Protein AF-A0A4W3GTQ4-F1 (afdb_monomer)

Nearest PDB structures (foldseek):
  2odv-assembly1_A  TM=9.617E-01  e=3.461E-09  Homo sapiens
  2odu-assembly1_A  TM=9.572E-01  e=5.584E-09  Homo sapiens
  7ank-assembly1_A  TM=6.204E-01  e=5.894E-06  Homo sapiens
  4pd3-assembly1_A  TM=6.656E-01  e=3.721E-04  Homo sapiens
  6sl7-assembly1_A  TM=6.175E-01  e=7.041E-04  Entamoeba histolytica

Foldseek 3Di:
DVPLVVDDQQVNVVVVLVCCCPVQVQDPQDHSVQVPDPDHDPVSVVVSVVSSVVRDDDDPDVVRVVLVVVLVVLVVVLVVLLVVLLVVLVVLLVVLPDPDDDPDLVRLVVVVVVLVVCVVPVVVVSVVSLVVSVVSVVVNVVCVVVVVDDADPCSDSVSSVVSVVSSVVSSVVSVVSSVVVNVCVVVVVVVVVVVDDDDDDDDPDDPDDDDPPDDD

Mean predicted aligned error: 15.03 Å

pLDDT: mean 84.1, std 20.14, range [30.36, 98.69]

Sequence (216 aa):
MNKVYRQRNVENLEQAFTVAEHEFGVTRLLDPEDVDVPHPDEKSIITYVSSLYDAVPRVPDVQDGVKANETQLCWQEYYELVTILIQWIRHHIVTFEERRFPGTYEEMEVLWRQFLKFKETELPAKELDKTRSKAMFRGLESAVQEGHLKIPVGYHPIDVEKEWGKLHVSLLERERVLRIEFERFVWGGWTVYTLHYSLHPWCPCWCSLPHWSSLL

InterPro domains:
  IPR001715 Calponin homology domain [PF00307] (6-55)
  IPR001715 Calponin homology domain [PS50021] (1-57)
  IPR036872 CH domain superfamily [G3DSA:1.10.418.10] (1-60)
  IPR036872 CH domain superfamily [SSF47576] (6-57)

Organism: Callorhinchus milii (NCBI:txid7868)

Radius of gyration: 36.33 Å; Cα contacts (8 Å, |Δi|>4): 106; chains: 1; bounding box: 91×26×98 Å

Structure (mmCIF, N/CA/C/O backbone):
data_AF-A0A4W3GTQ4-F1
#
_entry.id   AF-A0A4W3GTQ4-F1
#
loop_
_atom_site.group_PDB
_atom_site.id
_atom_site.type_symbol
_atom_site.label_atom_id
_atom_site.label_alt_id
_atom_site.label_comp_id
_atom_site.label_asym_id
_atom_site.label_entity_id
_atom_site.label_seq_id
_atom_site.pdbx_PDB_ins_code
_atom_site.Cartn_x
_atom_site.Cartn_y
_atom_site.Cartn_z
_atom_site.occupancy
_atom_site.B_iso_or_equiv
_atom_site.auth_seq_id
_atom_site.auth_comp_id
_atom_site.auth_asym_id
_atom_site.auth_atom_id
_atom_site.pdbx_PDB_model_num
ATOM 1 N N . MET A 1 1 ? -39.877 12.429 31.965 1.00 51.69 1 MET A N 1
ATOM 2 C CA . MET A 1 1 ? -39.293 12.228 33.314 1.00 51.69 1 MET A CA 1
ATOM 3 C C . MET A 1 1 ? -40.191 12.674 34.486 1.00 51.69 1 MET A C 1
ATOM 5 O O . MET A 1 1 ? -39.995 12.163 35.572 1.00 51.69 1 MET A O 1
ATOM 9 N N . ASN A 1 2 ? -41.228 13.516 34.317 1.00 56.03 2 ASN A N 1
ATOM 10 C CA . ASN A 1 2 ? -42.105 13.965 35.431 1.00 56.03 2 ASN A CA 1
ATOM 11 C C . ASN A 1 2 ? -43.100 12.925 36.006 1.00 56.03 2 ASN A C 1
ATOM 13 O O . ASN A 1 2 ? -43.820 13.245 36.950 1.00 56.03 2 ASN A O 1
ATOM 17 N N . LYS A 1 3 ? -43.196 11.721 35.426 1.00 64.56 3 LYS A N 1
ATOM 18 C CA . LYS A 1 3 ? -44.180 10.698 35.829 1.00 64.56 3 LYS A CA 1
ATOM 19 C C . LYS A 1 3 ? -43.686 9.860 37.017 1.00 64.56 3 LYS A C 1
ATOM 21 O O . LYS A 1 3 ? -44.412 9.729 37.991 1.00 64.56 3 LYS A O 1
ATOM 26 N N . VAL A 1 4 ? -42.414 9.450 36.984 1.00 71.75 4 VAL A N 1
ATOM 27 C CA . VAL A 1 4 ? -41.758 8.617 38.013 1.00 71.75 4 VAL A CA 1
ATOM 28 C C . VAL A 1 4 ? -41.808 9.272 39.400 1.00 71.75 4 VAL A C 1
ATOM 30 O O . VAL A 1 4 ? -42.138 8.625 40.385 1.00 71.75 4 VAL A O 1
ATOM 33 N N . TYR A 1 5 ? -41.596 10.591 39.478 1.00 71.94 5 TYR A N 1
ATOM 34 C CA . TYR A 1 5 ? -41.648 11.351 40.738 1.00 71.94 5 TYR A CA 1
ATOM 35 C C . TYR A 1 5 ? -43.061 11.543 41.318 1.00 71.94 5 TYR A C 1
ATOM 37 O O . TYR A 1 5 ? -43.202 12.096 42.405 1.00 71.94 5 TYR A O 1
ATOM 45 N N . ARG A 1 6 ? -44.116 11.159 40.587 1.00 79.81 6 ARG A N 1
ATOM 46 C CA . ARG A 1 6 ? -45.523 11.308 41.005 1.00 79.81 6 ARG A CA 1
ATOM 47 C C . ARG A 1 6 ? -46.214 9.970 41.281 1.00 79.81 6 ARG A C 1
ATOM 49 O O . ARG A 1 6 ? -47.373 9.978 41.687 1.00 79.81 6 ARG A O 1
ATOM 56 N N . GLN A 1 7 ? -45.537 8.853 41.031 1.00 85.62 7 GLN A N 1
ATOM 57 C CA . GLN A 1 7 ? -46.066 7.497 41.177 1.00 85.62 7 GLN A CA 1
ATOM 58 C C . GLN A 1 7 ? -45.544 6.834 42.450 1.00 85.62 7 GLN A C 1
ATOM 60 O O . GLN A 1 7 ? -44.567 7.286 43.048 1.00 85.62 7 GLN A O 1
ATOM 65 N N . ARG A 1 8 ? -46.214 5.758 42.871 1.00 90.19 8 ARG A N 1
ATOM 66 C CA . ARG A 1 8 ? -45.749 4.932 43.992 1.00 90.19 8 ARG A CA 1
ATOM 67 C C . ARG A 1 8 ? -44.487 4.166 43.590 1.00 90.19 8 ARG A C 1
ATOM 69 O O . ARG A 1 8 ? -44.332 3.802 42.427 1.00 90.19 8 ARG A O 1
ATOM 76 N N . ASN A 1 9 ? -43.618 3.876 44.555 1.00 90.75 9 ASN A N 1
ATOM 77 C CA . ASN A 1 9 ? -42.375 3.133 44.325 1.00 90.75 9 ASN A CA 1
ATOM 78 C C . ASN A 1 9 ? -42.628 1.773 43.662 1.00 90.75 9 ASN A C 1
ATOM 80 O O . ASN A 1 9 ? -42.007 1.477 42.647 1.00 90.75 9 ASN A O 1
ATOM 84 N N . VAL A 1 10 ? -43.604 1.011 44.165 1.00 92.69 10 VAL A N 1
ATOM 85 C CA . VAL A 1 10 ? -44.045 -0.265 43.573 1.00 92.69 10 VAL A CA 1
ATOM 86 C C . VAL A 1 10 ? -44.423 -0.117 42.093 1.00 92.69 10 VAL A C 1
ATOM 88 O O . VAL A 1 10 ? -44.006 -0.920 41.267 1.00 92.69 10 VAL A O 1
ATOM 91 N N . GLU A 1 11 ? -45.159 0.936 41.721 1.00 93.00 11 GLU A N 1
ATOM 92 C CA . GLU A 1 11 ? -45.551 1.178 40.322 1.00 93.00 11 GLU A CA 1
ATOM 93 C C . GLU A 1 11 ? -44.347 1.526 39.437 1.00 93.00 11 GLU A C 1
ATOM 95 O O . GLU A 1 11 ? -44.300 1.136 38.271 1.00 93.00 11 GLU A O 1
ATOM 100 N N . ASN A 1 12 ? -43.374 2.260 39.983 1.00 93.62 12 ASN A N 1
ATOM 101 C CA . ASN A 1 12 ? -42.132 2.580 39.284 1.00 93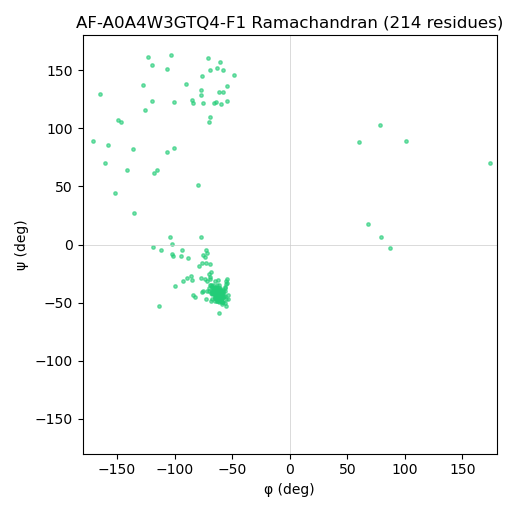.62 12 ASN A CA 1
ATOM 102 C C 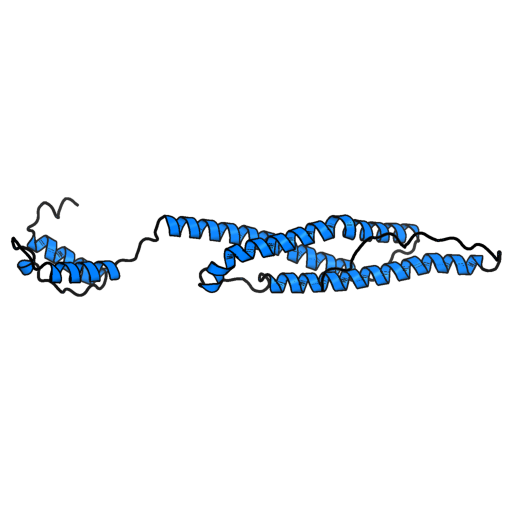. ASN A 1 12 ? -41.274 1.326 39.067 1.00 93.62 12 ASN A C 1
ATOM 104 O O . ASN A 1 12 ? -40.729 1.148 37.979 1.00 93.62 12 ASN A O 1
ATOM 108 N N . LEU A 1 13 ? -41.176 0.461 40.079 1.00 95.00 13 LEU A N 1
ATOM 109 C CA . LEU A 1 13 ? -40.454 -0.810 40.015 1.00 95.00 13 LEU A CA 1
ATOM 110 C C . LEU A 1 13 ? -41.107 -1.769 39.016 1.00 95.00 13 LEU A C 1
ATOM 112 O O . LEU A 1 13 ? -40.419 -2.304 38.152 1.00 95.00 13 LEU A O 1
ATOM 116 N N . GLU A 1 14 ? -42.435 -1.903 39.052 1.00 95.19 14 GLU A N 1
ATOM 117 C CA . GLU A 1 14 ? -43.189 -2.720 38.095 1.00 95.19 14 GLU A CA 1
ATOM 118 C C . GLU A 1 14 ? -42.957 -2.257 36.652 1.00 95.19 14 GLU A C 1
ATOM 120 O O . GLU A 1 14 ? -42.680 -3.064 35.761 1.00 95.19 14 GLU A O 1
ATOM 125 N N . GLN A 1 15 ? -43.013 -0.941 36.416 1.00 93.50 15 GLN A N 1
ATOM 126 C CA . GLN A 1 15 ? -42.734 -0.373 35.097 1.00 93.50 15 GLN A CA 1
ATOM 127 C C . GLN A 1 15 ? -41.287 -0.619 34.668 1.00 93.50 15 GLN A C 1
ATOM 129 O O . GLN A 1 15 ? -41.056 -1.003 33.524 1.00 93.50 15 GLN A O 1
ATOM 134 N N . ALA A 1 16 ? -40.319 -0.431 35.565 1.00 93.62 16 ALA A N 1
ATOM 135 C CA . ALA A 1 16 ? -38.909 -0.652 35.267 1.00 93.62 16 ALA A CA 1
ATOM 136 C C . ALA A 1 16 ? -38.620 -2.118 34.910 1.00 93.62 16 ALA A C 1
ATOM 138 O O . ALA A 1 16 ? -37.938 -2.378 33.920 1.00 93.62 16 ALA A O 1
ATOM 139 N N . PHE A 1 17 ? -39.167 -3.073 35.666 1.00 95.75 17 PHE A N 1
ATOM 140 C CA . PHE A 1 17 ? -38.989 -4.503 35.406 1.00 95.75 17 PHE A CA 1
ATOM 141 C C . PHE A 1 17 ? -39.674 -4.940 34.110 1.00 95.75 17 PHE A C 1
ATOM 143 O O . PHE A 1 17 ? -39.083 -5.679 33.328 1.00 95.75 17 PHE A O 1
ATOM 150 N N . THR A 1 18 ? -40.870 -4.417 33.830 1.00 94.31 18 THR A N 1
ATOM 151 C CA . THR A 1 18 ? -41.580 -4.675 32.567 1.00 94.31 18 THR A CA 1
ATOM 152 C C . THR A 1 18 ? -40.794 -4.159 31.359 1.00 94.31 18 THR A C 1
ATOM 154 O O . THR A 1 18 ? -40.672 -4.857 30.355 1.00 94.31 18 THR A O 1
ATOM 157 N N . VAL A 1 19 ? -40.236 -2.946 31.443 1.00 93.88 19 VAL A N 1
ATOM 158 C CA . VAL A 1 19 ? -39.404 -2.378 30.369 1.00 93.88 19 VAL A CA 1
ATOM 159 C C . VAL A 1 19 ? -38.119 -3.187 30.191 1.00 93.88 19 VAL A C 1
ATOM 161 O O . VAL A 1 19 ? -37.757 -3.505 29.063 1.00 93.88 19 VAL A O 1
ATOM 164 N N . ALA A 1 20 ? -37.454 -3.567 31.285 1.00 93.00 20 ALA A N 1
ATOM 165 C CA . ALA A 1 20 ? -36.242 -4.385 31.246 1.00 93.00 20 ALA A CA 1
ATOM 166 C C . ALA A 1 20 ? -36.470 -5.740 30.554 1.00 93.00 20 ALA A C 1
ATOM 168 O O . ALA A 1 20 ? -35.670 -6.157 29.715 1.00 93.00 20 ALA A O 1
ATOM 169 N N . GLU A 1 21 ? -37.582 -6.401 30.861 1.00 94.06 21 GLU A N 1
ATOM 170 C CA . GLU A 1 21 ? -37.961 -7.670 30.245 1.00 94.06 21 GLU A CA 1
ATOM 171 C C . GLU A 1 21 ? -38.329 -7.504 28.767 1.00 94.06 21 GLU A C 1
ATOM 173 O O . GLU A 1 21 ? -37.824 -8.233 27.915 1.00 94.06 21 GLU A O 1
ATOM 178 N N . HIS A 1 22 ? -39.174 -6.524 28.443 1.00 94.19 22 HIS A N 1
ATOM 179 C CA . HIS A 1 22 ? -39.711 -6.368 27.094 1.00 94.19 22 HIS A CA 1
ATOM 180 C C . HIS A 1 22 ? -38.702 -5.772 26.101 1.00 94.19 22 HIS A C 1
ATOM 182 O O . HIS A 1 22 ? -38.651 -6.195 24.947 1.00 94.19 22 HIS A O 1
ATOM 188 N N . GLU A 1 23 ? -37.915 -4.776 26.517 1.00 91.88 23 GLU A N 1
ATOM 189 C CA . GLU A 1 23 ? -36.986 -4.067 25.626 1.00 91.88 23 GLU A CA 1
ATOM 190 C C . GLU A 1 23 ? -35.578 -4.671 25.627 1.00 91.88 23 GLU A C 1
ATOM 192 O O . GLU A 1 23 ? -34.902 -4.631 24.599 1.00 91.88 23 GLU A O 1
ATOM 197 N N . PHE A 1 24 ? -35.141 -5.250 26.750 1.00 88.81 24 PHE A N 1
ATOM 198 C CA . PHE A 1 24 ? -33.770 -5.749 26.919 1.00 88.81 24 PHE A CA 1
ATOM 199 C C . PHE A 1 24 ? -33.699 -7.259 27.194 1.00 88.81 24 PHE A C 1
ATOM 201 O O . PHE A 1 24 ? -32.604 -7.805 27.292 1.00 88.81 24 PHE A O 1
ATOM 208 N N . GLY A 1 25 ? -34.836 -7.960 27.296 1.00 91.00 25 GLY A N 1
ATOM 209 C CA . GLY A 1 25 ? -34.869 -9.412 27.506 1.00 91.00 25 GLY A CA 1
ATOM 210 C C . GLY A 1 25 ? -34.364 -9.860 28.880 1.00 91.00 25 GLY A C 1
ATOM 211 O O . GLY A 1 25 ? -34.019 -11.029 29.054 1.00 91.00 25 GLY A O 1
ATOM 212 N N . VAL A 1 26 ? -34.287 -8.949 29.855 1.00 94.31 26 VAL A N 1
ATOM 213 C CA . VAL A 1 26 ? -33.809 -9.263 31.205 1.00 94.31 26 VAL A CA 1
ATOM 214 C C . VAL A 1 26 ? -34.895 -10.021 31.954 1.00 94.31 26 VAL A C 1
ATOM 216 O O . VAL A 1 26 ? -36.004 -9.524 32.132 1.00 94.31 26 VAL A O 1
ATOM 219 N N . THR A 1 27 ? -34.579 -11.227 32.422 1.00 93.31 27 THR A N 1
ATOM 220 C CA . THR A 1 27 ? -35.516 -12.022 33.223 1.00 93.31 27 THR A CA 1
ATOM 221 C C . THR A 1 27 ? -35.872 -11.290 34.514 1.00 93.31 27 THR A C 1
ATOM 223 O O . THR A 1 27 ? -34.983 -10.849 35.243 1.00 93.31 27 THR A O 1
ATOM 226 N N . ARG A 1 28 ? -37.168 -11.197 34.827 1.00 93.50 28 ARG A N 1
ATOM 227 C CA . ARG A 1 28 ? -37.660 -10.619 36.084 1.00 93.50 28 ARG A CA 1
ATOM 228 C C . ARG A 1 28 ? -37.324 -11.547 37.256 1.00 93.50 28 ARG A C 1
ATOM 230 O O . ARG A 1 28 ? -37.936 -12.597 37.410 1.00 93.50 28 ARG A O 1
ATOM 237 N N . LEU A 1 29 ? -36.326 -11.167 38.056 1.00 93.25 29 LEU A N 1
ATOM 238 C CA . LEU A 1 29 ? -35.873 -11.931 39.233 1.00 93.25 29 LEU A CA 1
ATOM 239 C C . LEU A 1 29 ? -36.366 -11.349 40.563 1.00 93.25 29 LEU A C 1
ATOM 241 O O . LEU A 1 29 ? -36.129 -11.950 41.606 1.00 93.25 29 LEU A O 1
ATOM 245 N N . LEU A 1 30 ? -36.982 -10.167 40.525 1.00 95.50 30 LEU A N 1
ATOM 246 C CA . LEU A 1 30 ? -37.400 -9.410 41.697 1.00 95.50 30 LEU A CA 1
ATOM 247 C C . LEU A 1 30 ? -38.873 -9.039 41.575 1.00 95.50 30 LEU A C 1
ATOM 249 O O . LEU A 1 30 ? -39.305 -8.561 40.520 1.00 95.50 30 LEU A O 1
ATOM 253 N N . ASP A 1 31 ? -39.597 -9.177 42.679 1.00 95.50 31 ASP A N 1
ATOM 254 C CA . ASP A 1 31 ? -40.939 -8.634 42.818 1.00 95.50 31 ASP A CA 1
ATOM 255 C C . ASP A 1 31 ? -40.868 -7.204 43.387 1.00 95.50 31 ASP A C 1
ATOM 257 O O . ASP A 1 31 ? -40.083 -6.936 44.302 1.00 95.50 31 ASP A O 1
ATOM 261 N N . PRO A 1 32 ? -41.664 -6.245 42.874 1.00 94.75 32 PRO A N 1
ATOM 262 C CA . PRO A 1 32 ? -41.655 -4.862 43.356 1.00 94.75 32 PRO A CA 1
ATOM 263 C C . PRO A 1 32 ? -41.877 -4.713 44.866 1.00 94.75 32 PRO A C 1
ATOM 265 O O . PRO A 1 32 ? -41.322 -3.804 45.479 1.00 94.75 32 PRO A O 1
ATOM 268 N N . GLU A 1 33 ? -42.680 -5.597 45.462 1.00 93.69 33 GLU A N 1
ATOM 269 C CA . GLU A 1 33 ? -42.999 -5.583 46.894 1.00 93.69 33 GLU A CA 1
ATOM 270 C C . GLU A 1 33 ? -41.810 -6.019 47.764 1.00 93.69 33 GLU A C 1
ATOM 272 O O . GLU A 1 33 ? -41.638 -5.486 48.856 1.00 93.69 33 GLU A O 1
ATOM 277 N N . ASP A 1 34 ? -40.946 -6.905 47.257 1.00 92.12 34 ASP A N 1
ATOM 278 C CA . ASP A 1 34 ? -39.728 -7.355 47.949 1.00 92.12 34 ASP A CA 1
ATOM 279 C C . ASP A 1 34 ? -38.603 -6.310 47.897 1.00 92.12 34 ASP A C 1
ATOM 281 O O . ASP A 1 34 ? -37.628 -6.377 48.651 1.00 92.12 34 ASP A O 1
ATOM 285 N N . VAL A 1 35 ? -38.736 -5.328 47.000 1.00 95.19 35 VAL A N 1
ATOM 286 C CA . VAL A 1 35 ? -37.782 -4.231 46.821 1.00 95.19 35 VAL A CA 1
ATOM 287 C C . VAL A 1 35 ? -38.249 -2.950 47.519 1.00 95.19 35 VAL A C 1
ATOM 289 O O . VAL A 1 35 ? -37.414 -2.237 48.075 1.00 95.19 35 VAL A O 1
ATOM 292 N N . ASP A 1 36 ? -39.556 -2.655 47.548 1.00 95.31 36 ASP A N 1
ATOM 293 C CA . ASP A 1 36 ? -40.137 -1.484 48.238 1.00 95.31 36 ASP A CA 1
ATOM 294 C C . ASP A 1 36 ? -40.276 -1.697 49.758 1.00 95.31 36 ASP A C 1
ATOM 296 O O . ASP A 1 36 ? -41.323 -1.485 50.370 1.00 95.31 36 ASP A O 1
ATOM 300 N N . VAL A 1 37 ? -39.181 -2.121 50.383 1.00 94.81 37 VAL A N 1
ATOM 301 C CA . VAL A 1 37 ? -39.030 -2.284 51.832 1.00 94.81 37 VAL A CA 1
ATOM 302 C C . VAL A 1 37 ? -37.851 -1.440 52.320 1.00 94.81 37 VAL A C 1
ATOM 304 O O . VAL A 1 37 ? -36.986 -1.069 51.527 1.00 94.81 37 VAL A O 1
ATOM 307 N N . PRO A 1 38 ? -37.749 -1.128 53.627 1.00 93.88 38 PRO A N 1
ATOM 308 C CA . PRO A 1 38 ? -36.649 -0.306 54.128 1.00 93.88 38 PRO A CA 1
ATOM 309 C C . PRO A 1 38 ? -35.264 -0.876 53.800 1.00 93.88 38 PRO A C 1
ATOM 311 O O . PRO A 1 38 ? -34.337 -0.102 53.555 1.00 93.88 38 PRO A O 1
ATOM 314 N N . HIS A 1 39 ? -35.114 -2.206 53.841 1.00 94.38 39 HIS A N 1
ATOM 315 C CA . HIS A 1 39 ? -33.843 -2.924 53.685 1.00 94.38 39 HIS A CA 1
ATOM 316 C C . HIS A 1 39 ? -34.033 -4.145 52.758 1.00 94.38 39 HIS A C 1
ATOM 318 O O . HIS A 1 39 ? -34.261 -5.248 53.260 1.00 94.38 39 HIS A O 1
ATOM 324 N N . PRO A 1 40 ? -34.002 -3.964 51.425 1.00 95.19 40 PRO A N 1
ATOM 325 C CA . PRO A 1 40 ? -34.104 -5.073 50.476 1.00 95.19 40 PRO A CA 1
ATOM 326 C C . PRO A 1 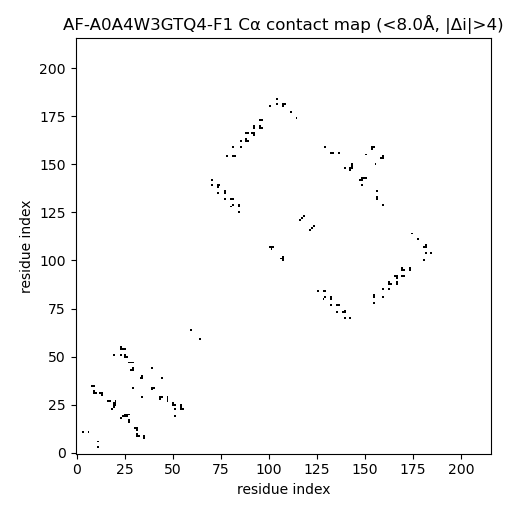40 ? -32.835 -5.941 50.484 1.00 95.19 40 PRO A C 1
ATOM 328 O O . PRO A 1 40 ? -31.768 -5.494 50.910 1.00 95.19 40 PRO A O 1
ATOM 331 N N . ASP A 1 41 ? -32.931 -7.179 49.991 1.00 96.31 41 ASP A N 1
ATOM 332 C CA . ASP A 1 41 ? -31.784 -8.094 49.928 1.00 96.31 41 ASP A CA 1
ATOM 333 C C . ASP A 1 41 ? -30.745 -7.634 48.892 1.00 96.31 41 ASP A C 1
ATOM 335 O O . ASP A 1 41 ? -30.950 -7.732 47.680 1.00 96.31 41 ASP A O 1
ATOM 339 N N . GLU A 1 42 ? -29.590 -7.169 49.371 1.00 95.00 42 GLU A N 1
ATOM 340 C CA . GLU A 1 42 ? -28.513 -6.637 48.531 1.00 95.00 42 GLU A CA 1
ATOM 341 C C . GLU A 1 42 ? -28.039 -7.640 47.478 1.00 95.00 42 GLU A C 1
ATOM 343 O O . GLU A 1 42 ? -27.736 -7.254 46.349 1.00 95.00 42 GLU A O 1
ATOM 348 N N . LYS A 1 43 ? -27.998 -8.937 47.808 1.00 95.75 43 LYS A N 1
ATOM 349 C CA . LYS A 1 43 ? -27.523 -9.964 46.876 1.00 95.75 43 LYS A CA 1
ATOM 350 C C . LYS A 1 43 ? -28.476 -10.125 45.693 1.00 95.75 43 LYS A C 1
ATOM 352 O O . LYS A 1 43 ? -28.017 -10.234 44.552 1.00 95.75 43 LYS A O 1
ATOM 357 N N . SER A 1 44 ? -29.778 -10.113 45.951 1.00 96.38 44 SER A N 1
ATOM 358 C CA . SER A 1 44 ? -30.816 -10.164 44.921 1.00 96.38 44 SER A CA 1
ATOM 359 C C . SER A 1 44 ? -30.809 -8.896 44.061 1.00 96.38 44 SER A C 1
ATOM 361 O O . SER A 1 44 ? -30.840 -8.995 42.833 1.00 96.38 44 SER A O 1
ATOM 363 N N . ILE A 1 45 ? -30.639 -7.715 44.673 1.00 96.25 45 ILE A N 1
ATOM 364 C CA . ILE A 1 45 ? -30.492 -6.442 43.945 1.00 96.25 45 ILE A CA 1
ATOM 365 C C . ILE A 1 45 ? -29.257 -6.459 43.038 1.00 96.25 45 ILE A C 1
ATOM 367 O O . ILE A 1 45 ? -29.372 -6.158 41.852 1.00 96.25 45 ILE A O 1
ATOM 371 N N . ILE A 1 46 ? -28.088 -6.848 43.557 1.00 95.75 46 ILE A N 1
ATOM 372 C CA . ILE A 1 46 ? -26.846 -6.934 42.773 1.00 95.75 46 ILE A CA 1
ATOM 373 C C . ILE A 1 46 ? -27.025 -7.900 41.605 1.00 95.75 46 ILE A C 1
ATOM 375 O O . ILE A 1 46 ? -26.687 -7.552 40.480 1.00 95.75 46 ILE A O 1
ATOM 379 N N . THR A 1 47 ? -27.601 -9.079 41.849 1.00 95.25 47 THR A N 1
ATOM 380 C CA . THR A 1 47 ? -27.826 -10.090 40.804 1.00 95.25 47 THR A CA 1
ATOM 381 C C . THR A 1 47 ? -28.680 -9.533 39.665 1.00 95.25 47 THR A C 1
ATOM 383 O O . THR A 1 47 ? -28.332 -9.702 38.496 1.00 95.25 47 THR A O 1
ATOM 386 N N . TYR A 1 48 ? -29.764 -8.828 39.993 1.00 95.75 48 TYR A N 1
ATOM 387 C CA . TYR A 1 48 ? -30.646 -8.237 38.990 1.00 95.75 48 TYR A CA 1
ATOM 388 C C . TYR A 1 48 ? -30.016 -7.035 38.270 1.00 95.75 48 TYR A C 1
ATOM 390 O O . TYR A 1 48 ? -30.138 -6.892 37.058 1.00 95.75 48 TYR A O 1
ATOM 398 N N . VAL A 1 49 ? -29.290 -6.170 38.981 1.00 94.12 49 VAL A N 1
ATOM 399 C CA . VAL A 1 49 ? -28.581 -5.043 38.351 1.00 94.12 49 VAL A CA 1
ATOM 400 C C . VAL A 1 49 ? -27.450 -5.544 37.445 1.00 94.12 49 VAL A C 1
ATOM 402 O O . VAL A 1 49 ? -27.216 -4.962 36.387 1.00 94.12 49 VAL A O 1
ATOM 405 N N . SER A 1 50 ? -26.780 -6.641 37.809 1.00 93.31 50 SER A N 1
ATOM 406 C CA . SER A 1 50 ? -25.779 -7.296 36.964 1.00 93.31 50 SER A CA 1
ATOM 407 C C . SER A 1 50 ? -26.388 -7.882 35.691 1.00 93.31 50 SER A C 1
ATOM 409 O O . SER A 1 50 ? -25.849 -7.635 34.616 1.00 93.31 50 SER A O 1
ATOM 411 N N . SER A 1 51 ? -27.528 -8.581 35.771 1.00 92.38 51 SER A N 1
ATOM 412 C CA . SER A 1 51 ? -28.197 -9.088 34.562 1.00 92.38 51 SER A CA 1
ATOM 413 C C . SER A 1 51 ? -28.658 -7.954 33.642 1.00 92.38 51 SER A C 1
ATOM 415 O O . SER A 1 51 ? -28.570 -8.075 32.421 1.00 92.38 51 SER A O 1
ATOM 417 N N . LEU A 1 52 ? -29.076 -6.821 34.216 1.00 91.12 52 LEU A N 1
ATOM 418 C CA . LEU A 1 52 ? -29.394 -5.616 33.456 1.00 91.12 52 LEU A CA 1
ATOM 419 C C . LEU A 1 52 ? -28.152 -5.042 32.754 1.00 91.12 52 LEU A C 1
ATOM 421 O O . LEU A 1 52 ? -28.220 -4.681 31.582 1.00 91.12 52 LEU A O 1
ATOM 425 N N . TYR A 1 53 ? -27.009 -4.984 33.443 1.00 86.94 53 TYR A N 1
ATOM 426 C CA . TYR A 1 53 ? -25.747 -4.500 32.874 1.00 86.94 53 TYR A CA 1
ATOM 427 C C . TYR A 1 53 ? -25.264 -5.354 31.693 1.00 86.94 53 TYR A C 1
ATOM 429 O O . TYR A 1 53 ? -24.743 -4.813 30.718 1.00 86.94 53 TYR A O 1
ATOM 437 N N . ASP A 1 54 ? -25.462 -6.670 31.759 1.00 86.81 54 ASP A N 1
ATOM 438 C CA . ASP A 1 54 ? -25.077 -7.591 30.687 1.00 86.81 54 ASP A CA 1
ATOM 439 C C . ASP A 1 54 ? -26.002 -7.503 29.460 1.00 86.81 54 ASP A C 1
ATOM 441 O O . ASP A 1 54 ? -25.560 -7.744 28.335 1.00 86.81 54 ASP A O 1
ATOM 445 N N . ALA A 1 55 ? -27.274 -7.147 29.658 1.00 85.88 55 ALA A N 1
ATOM 446 C CA . ALA A 1 55 ? -28.280 -7.074 28.599 1.00 85.88 55 ALA A CA 1
ATOM 447 C C . ALA A 1 55 ? -28.311 -5.732 27.848 1.00 85.88 55 ALA A C 1
ATOM 449 O O . ALA A 1 55 ? -28.716 -5.676 26.684 1.00 85.88 55 ALA A O 1
ATOM 450 N N . VAL A 1 56 ? -27.901 -4.636 28.491 1.00 80.19 56 VAL A N 1
ATOM 451 C CA . VAL A 1 56 ? -27.898 -3.308 27.865 1.00 80.19 56 VAL A CA 1
ATOM 452 C C . VAL A 1 56 ? -26.704 -3.186 26.901 1.00 80.19 56 VAL A C 1
ATOM 454 O O . VAL A 1 56 ? -25.564 -3.427 27.307 1.00 80.19 56 VAL A O 1
ATOM 457 N N . PRO A 1 57 ? -26.910 -2.771 25.631 1.00 72.12 57 PRO A N 1
ATOM 458 C CA . PRO A 1 57 ? -25.819 -2.552 24.686 1.00 72.12 57 PRO A CA 1
ATOM 459 C C . PRO A 1 57 ? -24.787 -1.578 25.258 1.00 72.12 57 PRO A C 1
ATOM 461 O O . PRO A 1 57 ? -25.118 -0.445 25.618 1.00 72.12 57 PRO A O 1
ATOM 464 N N . ARG A 1 58 ? -23.523 -2.004 25.327 1.00 69.31 58 ARG A N 1
ATOM 465 C CA . ARG A 1 58 ? -22.443 -1.125 25.779 1.00 69.31 58 ARG A CA 1
ATOM 466 C C . ARG A 1 58 ? -22.274 0.000 24.767 1.00 69.31 58 ARG A C 1
ATOM 468 O O . ARG A 1 58 ? -22.009 -0.249 23.592 1.00 69.31 58 ARG A O 1
ATOM 475 N N . VAL A 1 59 ? -22.411 1.240 25.228 1.00 61.34 59 VAL A N 1
ATOM 476 C CA . VAL A 1 59 ? -21.908 2.387 24.472 1.00 61.34 59 VAL A CA 1
ATOM 477 C C . VAL A 1 59 ? -20.388 2.205 24.413 1.00 61.34 59 VAL A C 1
ATOM 479 O O . VAL A 1 59 ? -19.789 2.040 25.480 1.00 61.34 59 VAL A O 1
ATOM 482 N N . PRO A 1 60 ? -19.767 2.150 23.220 1.00 59.97 60 PRO A N 1
ATOM 483 C CA . PRO A 1 60 ? -18.318 2.032 23.125 1.00 59.97 60 PRO A CA 1
ATOM 484 C C . PRO A 1 60 ? -17.684 3.171 23.918 1.00 59.97 60 PRO A C 1
ATOM 486 O O . PRO A 1 60 ? -18.166 4.308 23.870 1.00 59.97 60 PRO A O 1
ATOM 489 N N . ASP A 1 61 ? -16.645 2.852 24.687 1.00 61.72 61 ASP A N 1
ATOM 490 C CA . ASP A 1 61 ? -15.973 3.852 25.506 1.00 61.72 61 ASP A CA 1
ATOM 491 C C . ASP A 1 61 ? -15.465 4.981 24.594 1.00 61.72 61 ASP A C 1
ATOM 493 O O . ASP A 1 61 ? -15.138 4.756 23.424 1.00 61.72 61 ASP A O 1
ATOM 497 N N . VAL A 1 62 ? -15.384 6.215 25.093 1.00 62.38 62 VAL A N 1
ATOM 498 C CA . VAL A 1 62 ? -14.921 7.360 24.283 1.00 62.38 62 VAL A CA 1
ATOM 499 C C . VAL A 1 62 ? -13.534 7.065 23.692 1.00 62.38 62 VAL A C 1
ATOM 501 O O . VAL A 1 62 ? -13.234 7.464 22.568 1.00 62.38 62 VAL A O 1
ATOM 504 N N . GLN A 1 63 ? -12.717 6.291 24.412 1.00 61.41 63 GLN A N 1
ATOM 505 C CA . GLN A 1 63 ? -11.420 5.803 23.945 1.00 61.41 63 GLN A CA 1
ATOM 506 C C . GLN A 1 63 ? -11.523 4.818 22.769 1.00 61.41 63 GLN A C 1
ATOM 508 O O . GLN A 1 63 ? -10.705 4.894 21.853 1.00 61.41 63 GLN A O 1
ATOM 513 N N . ASP A 1 64 ? -12.526 3.937 22.753 1.00 61.75 64 ASP A N 1
ATOM 514 C CA . ASP A 1 64 ? -12.767 3.008 21.641 1.00 61.75 64 ASP A CA 1
ATOM 515 C C . ASP A 1 64 ? -13.267 3.753 20.397 1.00 61.75 64 ASP A C 1
ATOM 517 O O . ASP A 1 64 ? -12.832 3.458 19.284 1.00 61.75 64 ASP A O 1
ATOM 521 N N . GLY A 1 65 ? -14.101 4.784 20.574 1.00 64.19 65 GLY A N 1
ATOM 522 C CA . GLY A 1 65 ? -14.534 5.658 19.478 1.00 64.19 65 GLY A CA 1
ATOM 523 C C . GLY A 1 65 ? -13.383 6.444 18.834 1.00 64.19 65 GLY A C 1
ATOM 524 O O . GLY A 1 65 ? -13.322 6.567 17.610 1.00 64.19 65 GLY A O 1
ATOM 525 N N . VAL A 1 66 ? -12.436 6.944 19.636 1.00 67.62 66 VAL A N 1
ATOM 526 C CA . VAL A 1 66 ? -11.236 7.639 19.129 1.00 67.62 66 VAL A CA 1
ATOM 527 C C . VAL A 1 66 ? -10.317 6.672 18.378 1.00 67.62 66 VAL A C 1
ATOM 529 O O . VAL A 1 66 ? -9.929 6.964 17.248 1.00 67.62 66 VAL A O 1
ATOM 532 N N . LYS A 1 67 ? -10.039 5.489 18.943 1.00 71.19 67 LYS A N 1
ATOM 533 C CA . LYS A 1 67 ? -9.221 4.453 18.287 1.00 71.19 67 LYS A CA 1
ATOM 534 C C . LYS A 1 67 ? -9.831 3.962 16.975 1.00 71.19 67 LYS A C 1
ATOM 536 O O . LYS A 1 67 ? -9.106 3.750 16.001 1.00 71.19 67 LYS A O 1
ATOM 541 N N . ALA A 1 68 ? -11.155 3.804 16.924 1.00 73.62 68 ALA A N 1
ATOM 542 C CA . ALA A 1 68 ? -11.862 3.425 15.704 1.00 73.62 68 ALA A CA 1
ATOM 543 C C . ALA A 1 68 ? -11.678 4.478 14.599 1.00 73.62 68 ALA A C 1
ATOM 545 O O . ALA A 1 68 ? -11.372 4.126 13.460 1.00 73.62 68 ALA A O 1
ATOM 546 N N . ASN A 1 69 ? -11.774 5.767 14.941 1.00 80.06 69 ASN A N 1
ATOM 547 C CA . ASN A 1 69 ? -11.557 6.863 13.994 1.00 80.06 69 ASN A CA 1
ATOM 548 C C . ASN A 1 69 ? -10.101 6.949 13.503 1.00 80.06 69 ASN A C 1
ATOM 550 O O . ASN A 1 69 ? -9.873 7.146 12.310 1.00 80.06 69 ASN A O 1
ATOM 554 N N . GLU A 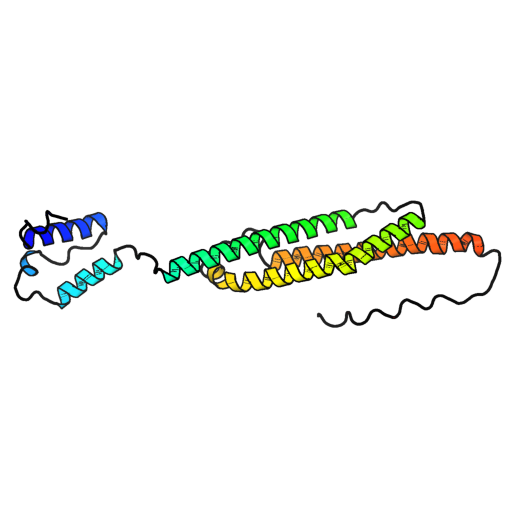1 70 ? -9.115 6.771 14.386 1.00 85.19 70 GLU A N 1
ATOM 555 C CA . GLU A 1 70 ? -7.694 6.745 14.004 1.00 85.19 70 GLU A CA 1
ATOM 556 C C . GLU A 1 70 ? -7.377 5.572 13.067 1.00 85.19 70 GLU A C 1
ATOM 558 O O . GLU A 1 70 ? -6.705 5.744 12.048 1.00 85.19 70 GLU A O 1
ATOM 563 N N . THR A 1 71 ? -7.921 4.390 13.366 1.00 87.50 71 THR A N 1
ATOM 564 C CA . THR A 1 71 ? -7.772 3.192 12.526 1.00 87.50 71 THR A CA 1
ATOM 565 C C . THR A 1 71 ? -8.410 3.402 11.151 1.00 87.50 71 THR A C 1
ATOM 567 O O . THR A 1 71 ? -7.814 3.055 10.131 1.00 87.50 71 THR A O 1
ATOM 570 N N . GLN A 1 72 ? -9.596 4.019 11.105 1.00 89.88 72 GLN A N 1
ATOM 571 C CA . GLN A 1 72 ? -10.293 4.363 9.864 1.00 89.88 72 GLN A CA 1
ATOM 572 C C . GLN A 1 72 ? -9.459 5.314 8.991 1.00 89.88 72 GLN A C 1
ATOM 574 O O . GLN A 1 72 ? -9.334 5.089 7.786 1.00 89.88 72 GLN A O 1
ATOM 579 N N . LEU A 1 73 ? -8.877 6.358 9.588 1.00 91.12 73 LEU A N 1
ATOM 580 C CA . LEU A 1 73 ? -8.042 7.327 8.877 1.00 91.12 73 LEU A CA 1
ATOM 581 C C . LEU A 1 73 ? -6.765 6.666 8.340 1.00 91.12 73 LEU A C 1
ATOM 583 O O . LEU A 1 73 ? -6.457 6.784 7.156 1.00 91.12 73 LEU A O 1
ATOM 587 N N . CYS A 1 74 ? -6.065 5.904 9.185 1.00 94.12 74 CYS A N 1
ATOM 588 C CA . CYS A 1 74 ? -4.859 5.170 8.797 1.00 94.12 74 CYS A CA 1
ATOM 589 C C . CYS A 1 74 ? -5.136 4.191 7.642 1.00 94.12 74 CYS A C 1
ATOM 591 O O . CYS A 1 74 ? -4.344 4.080 6.702 1.00 94.12 74 CYS A O 1
ATOM 593 N N . TRP A 1 75 ? -6.295 3.523 7.663 1.00 96.12 75 TRP A N 1
ATOM 594 C CA . TRP A 1 75 ? -6.732 2.666 6.565 1.00 96.12 75 TRP A CA 1
ATOM 595 C C . TRP A 1 75 ? -6.938 3.434 5.258 1.00 96.12 75 TRP A C 1
ATOM 597 O O . TRP A 1 75 ? -6.491 2.968 4.211 1.00 96.12 75 TRP A O 1
ATOM 607 N N . GLN A 1 76 ? -7.591 4.598 5.299 1.00 95.88 76 GLN A N 1
ATOM 608 C CA . GLN A 1 76 ? -7.799 5.423 4.106 1.00 95.88 76 GLN A CA 1
ATOM 609 C C . GLN A 1 76 ? -6.468 5.855 3.489 1.00 95.88 76 GLN A C 1
ATOM 611 O O . GLN A 1 76 ? -6.254 5.646 2.295 1.00 95.88 76 GLN A O 1
ATOM 616 N N . GLU A 1 77 ? -5.542 6.360 4.305 1.00 96.19 77 GLU A N 1
ATOM 617 C CA . GLU A 1 77 ? -4.216 6.759 3.831 1.00 96.19 77 GLU A CA 1
ATOM 618 C C . GLU A 1 77 ? -3.443 5.571 3.233 1.00 96.19 77 GLU A C 1
ATOM 620 O O . GLU A 1 77 ? -2.794 5.699 2.191 1.00 96.19 77 GLU A O 1
ATOM 625 N N . TYR A 1 78 ? -3.516 4.396 3.872 1.00 98.19 78 TYR A N 1
ATOM 626 C CA . TYR A 1 78 ? -2.898 3.172 3.362 1.00 98.19 78 TYR A CA 1
ATOM 627 C C . TYR A 1 78 ? -3.491 2.778 2.005 1.00 98.19 78 TYR A C 1
ATOM 629 O O . TYR A 1 78 ? -2.756 2.508 1.052 1.00 98.19 78 TYR A O 1
ATOM 637 N N . TYR A 1 79 ? -4.819 2.765 1.910 1.00 97.75 79 TYR A N 1
ATOM 638 C CA . TYR A 1 79 ? -5.549 2.373 0.713 1.00 97.75 79 TYR A CA 1
ATOM 639 C C . TYR A 1 79 ? -5.233 3.288 -0.476 1.00 97.75 79 TYR A C 1
ATOM 641 O O . TYR A 1 79 ? -4.985 2.805 -1.586 1.00 97.75 79 TYR A O 1
ATOM 649 N N . GLU A 1 80 ? -5.199 4.602 -0.257 1.00 97.44 80 GLU A N 1
ATOM 650 C CA . GLU A 1 80 ? -4.844 5.584 -1.283 1.00 97.44 80 GLU A CA 1
ATOM 651 C C . GLU A 1 80 ? -3.399 5.403 -1.758 1.00 97.44 80 GLU A C 1
ATOM 653 O O . GLU A 1 80 ? -3.153 5.286 -2.963 1.00 97.44 80 GLU A O 1
ATOM 658 N N . LEU A 1 81 ? -2.450 5.290 -0.822 1.00 98.31 81 LEU A N 1
ATOM 659 C CA . LEU A 1 81 ? -1.035 5.095 -1.138 1.00 98.31 81 LEU A CA 1
ATOM 660 C C . LEU A 1 81 ? -0.805 3.815 -1.951 1.00 98.31 81 LEU A C 1
ATOM 662 O O . LEU A 1 81 ? -0.119 3.842 -2.974 1.00 98.31 81 LEU A O 1
ATOM 666 N N . VAL A 1 82 ? -1.399 2.698 -1.524 1.00 98.44 82 VAL A N 1
ATOM 667 C CA . VAL A 1 82 ? -1.280 1.410 -2.220 1.00 98.44 82 VAL A CA 1
ATOM 668 C C . VAL A 1 82 ? -1.938 1.455 -3.596 1.00 98.44 82 VAL A C 1
ATOM 670 O O . VAL A 1 82 ? -1.370 0.931 -4.553 1.00 98.44 82 VAL A O 1
ATOM 673 N N . THR A 1 83 ? -3.086 2.124 -3.734 1.00 98.19 83 THR A N 1
ATOM 674 C CA . THR A 1 83 ? -3.748 2.298 -5.036 1.00 98.19 83 THR A CA 1
ATOM 675 C C . THR A 1 83 ? -2.830 3.013 -6.024 1.00 98.19 83 THR A C 1
ATOM 677 O O . THR A 1 83 ? -2.617 2.520 -7.134 1.00 98.19 83 THR A O 1
ATOM 680 N N . ILE A 1 84 ? -2.242 4.138 -5.610 1.00 98.19 84 ILE A N 1
ATOM 681 C CA . ILE A 1 84 ? -1.313 4.916 -6.438 1.00 98.19 84 ILE A CA 1
ATOM 682 C C . ILE A 1 84 ? -0.080 4.077 -6.789 1.00 98.19 84 ILE A C 1
ATOM 684 O O . ILE A 1 84 ? 0.339 4.040 -7.947 1.00 98.19 84 ILE A O 1
ATOM 688 N N . LEU A 1 85 ? 0.484 3.366 -5.809 1.00 98.44 85 LEU A N 1
ATOM 689 C CA . LEU A 1 85 ? 1.668 2.534 -6.002 1.00 98.44 85 LEU A CA 1
ATOM 690 C C . LEU A 1 85 ? 1.417 1.401 -7.009 1.00 98.44 85 LEU A C 1
ATOM 692 O O . LEU A 1 85 ? 2.201 1.229 -7.941 1.00 98.44 85 LEU A O 1
ATOM 696 N N . ILE A 1 86 ? 0.313 0.662 -6.875 1.00 98.19 86 ILE A N 1
ATOM 697 C CA . ILE A 1 86 ? -0.044 -0.433 -7.792 1.00 98.19 86 ILE A CA 1
ATOM 698 C C . ILE A 1 86 ? -0.317 0.096 -9.203 1.00 98.19 86 ILE A C 1
ATOM 700 O O . ILE A 1 86 ? 0.120 -0.513 -10.181 1.00 98.19 86 ILE A O 1
ATOM 704 N N . GLN A 1 87 ? -1.022 1.223 -9.335 1.00 98.19 87 GLN A N 1
ATOM 705 C CA . GLN A 1 87 ? -1.266 1.848 -10.639 1.00 98.19 87 GLN A CA 1
ATOM 706 C C . GLN A 1 87 ? 0.045 2.244 -11.321 1.00 98.19 87 GLN A C 1
ATOM 708 O O . GLN A 1 87 ? 0.241 1.934 -12.496 1.00 98.19 87 GLN A O 1
ATOM 713 N N . TRP A 1 88 ? 0.959 2.863 -10.572 1.00 98.69 88 TRP A N 1
ATOM 714 C CA . TRP A 1 88 ? 2.278 3.241 -11.068 1.00 98.69 88 TRP A CA 1
ATOM 715 C C . TRP A 1 88 ? 3.098 2.014 -11.497 1.00 98.69 88 TRP A C 1
ATOM 717 O O . TRP A 1 88 ? 3.613 1.983 -12.614 1.00 98.69 88 TRP A O 1
ATOM 727 N N . ILE A 1 89 ? 3.139 0.960 -10.671 1.00 98.56 89 ILE A N 1
ATOM 728 C CA . ILE A 1 89 ? 3.811 -0.309 -10.996 1.00 98.56 89 ILE A CA 1
ATOM 729 C C . ILE A 1 89 ? 3.282 -0.883 -12.316 1.00 98.56 89 ILE A C 1
ATOM 731 O O . ILE A 1 89 ? 4.057 -1.173 -13.228 1.00 98.56 89 ILE A O 1
ATOM 735 N N . ARG A 1 90 ? 1.958 -1.029 -12.436 1.00 97.88 90 ARG A N 1
ATOM 736 C CA . ARG A 1 90 ? 1.322 -1.628 -13.618 1.00 97.88 90 ARG A CA 1
ATOM 737 C C . ARG A 1 90 ? 1.553 -0.802 -14.874 1.00 97.88 90 ARG A C 1
ATOM 739 O O . ARG A 1 90 ? 1.823 -1.375 -15.925 1.00 97.88 90 ARG A O 1
ATOM 746 N N . HIS A 1 91 ? 1.480 0.522 -14.760 1.00 98.19 91 HIS A N 1
ATOM 747 C CA . HIS A 1 91 ? 1.781 1.419 -15.867 1.00 98.19 91 HIS A CA 1
ATOM 748 C C . HIS A 1 91 ? 3.210 1.205 -16.383 1.00 98.19 91 HIS A C 1
ATOM 750 O O . HIS A 1 91 ? 3.402 0.997 -17.579 1.00 98.1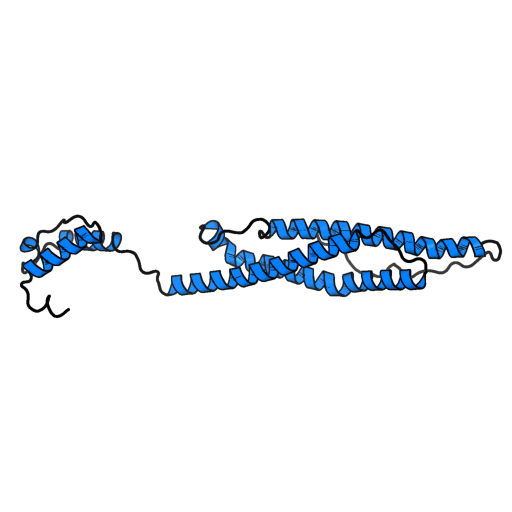9 91 HIS A O 1
ATOM 756 N N . HIS A 1 92 ? 4.205 1.187 -15.491 1.00 98.19 92 HIS A N 1
ATOM 757 C CA . HIS A 1 92 ? 5.599 1.026 -15.901 1.00 98.19 92 HIS A CA 1
ATOM 758 C C . HIS A 1 92 ? 5.917 -0.363 -16.449 1.00 98.19 92 HIS A C 1
ATOM 760 O O . HIS A 1 92 ? 6.684 -0.452 -17.404 1.00 98.19 92 HIS A O 1
ATOM 766 N N . ILE A 1 93 ? 5.298 -1.427 -15.925 1.00 98.06 93 ILE A N 1
ATOM 767 C CA . ILE A 1 93 ? 5.430 -2.770 -16.511 1.00 98.06 93 ILE A CA 1
ATOM 768 C C . ILE A 1 93 ? 5.016 -2.747 -17.988 1.00 98.06 93 ILE A C 1
ATOM 770 O O . ILE A 1 93 ? 5.796 -3.173 -18.835 1.00 98.06 93 ILE A O 1
ATOM 774 N N . VAL A 1 94 ? 3.843 -2.187 -18.302 1.00 97.50 94 VAL A N 1
ATOM 775 C CA . VAL A 1 94 ? 3.347 -2.089 -19.687 1.00 97.50 94 VAL A CA 1
ATOM 776 C C . VAL A 1 94 ? 4.266 -1.219 -20.547 1.00 97.50 94 VAL A C 1
ATOM 778 O O . VAL A 1 94 ? 4.605 -1.594 -21.666 1.00 97.50 94 VAL A O 1
ATOM 781 N N . THR A 1 95 ? 4.721 -0.076 -20.028 1.00 95.62 95 THR A N 1
ATOM 782 C CA . THR A 1 95 ? 5.640 0.821 -20.749 1.00 95.62 95 THR A CA 1
ATOM 783 C C . THR A 1 95 ? 6.970 0.139 -21.089 1.00 95.62 95 THR A C 1
ATOM 785 O O . THR A 1 95 ? 7.532 0.357 -22.162 1.00 95.62 95 THR A O 1
ATOM 788 N N . PHE A 1 96 ? 7.490 -0.704 -20.198 1.00 95.69 96 PHE A N 1
ATOM 789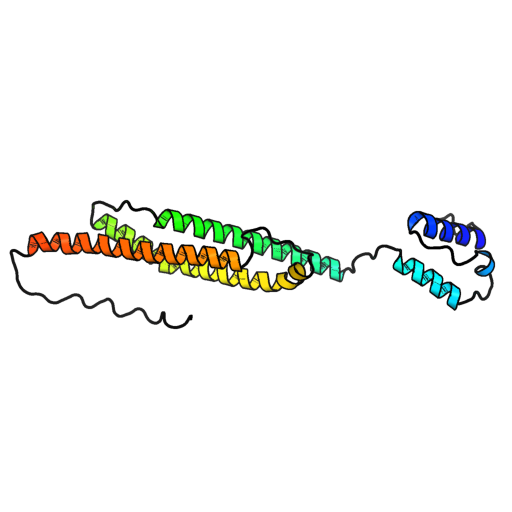 C CA . PHE A 1 96 ? 8.757 -1.408 -20.395 1.00 95.69 96 PHE A CA 1
ATOM 790 C C . PHE A 1 96 ? 8.655 -2.633 -21.309 1.00 95.69 96 PHE A C 1
ATOM 792 O O . PHE A 1 96 ? 9.669 -3.037 -21.881 1.00 95.69 96 PHE A O 1
ATOM 799 N N . GLU A 1 97 ? 7.453 -3.166 -21.526 1.00 94.12 97 GLU A N 1
ATOM 800 C CA . GLU A 1 97 ? 7.195 -4.237 -22.493 1.00 94.12 97 GLU A CA 1
ATOM 801 C C . GLU A 1 97 ? 7.244 -3.770 -23.960 1.00 94.12 97 GLU A C 1
ATOM 803 O O . GLU A 1 97 ? 7.283 -4.614 -24.858 1.00 94.12 97 GLU A O 1
ATOM 808 N N . GLU A 1 98 ? 7.288 -2.458 -24.231 1.00 91.56 98 GLU A N 1
ATOM 809 C CA . GLU A 1 98 ? 7.390 -1.916 -25.591 1.00 91.56 98 GLU A CA 1
ATOM 810 C C . GLU A 1 98 ? 8.664 -2.409 -26.297 1.00 91.56 98 GLU A C 1
ATOM 812 O O . GLU A 1 98 ? 9.787 -2.160 -25.851 1.00 91.56 98 GLU A O 1
ATOM 817 N N . ARG A 1 99 ? 8.494 -3.089 -27.435 1.00 88.38 99 ARG A N 1
ATOM 818 C CA . ARG A 1 99 ? 9.594 -3.691 -28.211 1.00 88.38 99 ARG A CA 1
ATOM 819 C C . ARG A 1 99 ? 9.978 -2.888 -29.449 1.00 88.38 99 ARG A C 1
ATOM 821 O O . ARG A 1 99 ? 10.855 -3.309 -30.200 1.00 88.38 99 ARG A O 1
ATOM 828 N N . ARG A 1 100 ? 9.320 -1.757 -29.697 1.00 90.94 100 ARG A N 1
ATOM 829 C CA . ARG A 1 100 ? 9.687 -0.832 -30.768 1.00 90.94 100 ARG A CA 1
ATOM 830 C C . ARG A 1 100 ? 10.786 0.100 -30.280 1.00 90.94 100 ARG A C 1
ATOM 832 O O . ARG A 1 100 ? 10.604 0.831 -29.308 1.00 90.94 100 ARG A O 1
ATOM 839 N N . PHE A 1 101 ? 11.911 0.079 -30.986 1.00 92.50 101 PHE A N 1
ATOM 840 C CA . PHE A 1 101 ? 13.049 0.951 -30.719 1.00 92.50 101 PHE A CA 1
ATOM 841 C C . PHE A 1 101 ? 13.170 2.040 -31.788 1.00 92.50 101 PHE A C 1
ATOM 843 O O . PHE A 1 101 ? 12.753 1.817 -32.930 1.00 92.50 101 PHE A O 1
ATOM 850 N N . PRO A 1 102 ? 13.721 3.211 -31.429 1.00 92.94 102 PRO A N 1
ATOM 851 C CA . PRO A 1 102 ? 13.997 4.270 -32.389 1.00 92.94 102 PRO A CA 1
ATOM 852 C C . PRO A 1 102 ? 14.970 3.838 -33.493 1.00 92.94 102 PRO A C 1
ATOM 854 O O . PRO A 1 102 ? 15.758 2.907 -33.328 1.00 92.94 102 PRO A O 1
ATOM 857 N N . GLY A 1 103 ? 14.908 4.529 -34.633 1.00 90.06 103 GLY A N 1
ATOM 858 C CA . GLY A 1 103 ? 15.722 4.210 -35.812 1.00 90.06 103 GLY A CA 1
ATOM 859 C C . GLY A 1 103 ? 17.088 4.894 -35.838 1.00 90.06 103 GLY A C 1
ATOM 860 O O . GLY A 1 103 ? 17.924 4.539 -36.667 1.00 90.06 103 GLY A O 1
ATOM 861 N N . THR A 1 104 ? 17.312 5.868 -34.956 1.00 90.75 104 THR A N 1
ATOM 862 C CA . THR A 1 104 ? 18.529 6.686 -34.913 1.00 90.75 104 THR A CA 1
ATOM 863 C C . THR A 1 104 ? 19.256 6.546 -33.578 1.00 90.75 104 THR A C 1
ATOM 865 O O . THR A 1 104 ? 18.650 6.234 -32.549 1.00 90.75 104 THR A O 1
ATOM 868 N N . TYR A 1 105 ? 20.569 6.787 -33.593 1.00 89.88 105 TYR A N 1
ATOM 869 C CA . TYR A 1 105 ? 21.397 6.719 -32.390 1.00 89.88 105 TYR A CA 1
ATOM 870 C C . TYR A 1 105 ? 21.003 7.801 -31.378 1.00 89.88 105 TYR A C 1
ATOM 872 O O . TYR A 1 105 ? 20.895 7.516 -30.189 1.00 89.88 105 TYR A O 1
ATOM 880 N N . GLU A 1 106 ? 20.731 9.020 -31.842 1.00 91.50 106 GLU A N 1
ATOM 881 C CA . GLU A 1 106 ? 20.364 10.154 -30.995 1.00 91.50 106 GLU A CA 1
ATOM 882 C C . GLU A 1 106 ? 19.063 9.881 -30.228 1.00 91.50 106 GLU A C 1
ATOM 884 O O . GLU A 1 106 ? 18.982 10.116 -29.020 1.00 91.50 106 GLU A O 1
ATOM 889 N N . GLU A 1 107 ? 18.045 9.334 -30.898 1.00 93.19 107 GLU A N 1
ATOM 890 C CA . GLU A 1 107 ? 16.790 8.945 -30.248 1.00 93.19 107 GLU A CA 1
ATOM 891 C C . GLU A 1 107 ? 16.991 7.773 -29.277 1.00 93.19 107 GLU A C 1
ATOM 893 O O . GLU A 1 107 ? 16.393 7.749 -28.197 1.00 93.19 107 GLU A O 1
ATOM 898 N N . MET A 1 108 ? 17.864 6.821 -29.622 1.00 93.62 108 MET A N 1
ATOM 899 C CA . MET A 1 108 ? 18.218 5.713 -28.737 1.00 93.62 108 MET A CA 1
ATOM 900 C C . MET A 1 108 ? 18.944 6.203 -27.471 1.00 93.62 108 MET A C 1
ATOM 902 O O . MET A 1 108 ? 18.649 5.746 -26.364 1.00 93.62 108 MET A O 1
ATOM 906 N N . GLU A 1 109 ? 19.843 7.179 -27.600 1.00 89.94 109 GLU A N 1
ATOM 907 C CA . GLU A 1 109 ? 20.533 7.820 -26.478 1.00 89.94 109 GLU A CA 1
ATOM 908 C C . GLU A 1 109 ? 19.555 8.577 -25.568 1.00 89.94 109 GLU A C 1
ATOM 910 O O . GLU A 1 109 ? 19.676 8.534 -24.340 1.00 89.94 109 GLU A O 1
ATOM 915 N N . VAL A 1 110 ? 18.563 9.263 -26.143 1.00 94.62 110 VAL A N 1
ATOM 916 C CA . VAL A 1 110 ? 17.494 9.912 -25.368 1.00 94.62 110 VAL A CA 1
ATOM 917 C C . VAL A 1 110 ? 16.707 8.876 -24.566 1.00 94.62 110 VAL A C 1
ATOM 919 O O . VAL A 1 110 ? 16.511 9.066 -23.364 1.00 94.62 110 VAL A O 1
ATOM 922 N N . LEU A 1 111 ? 16.304 7.770 -25.195 1.00 94.25 111 LEU A N 1
ATOM 923 C CA . LEU A 1 111 ? 15.555 6.701 -24.535 1.00 94.25 111 LEU A CA 1
ATOM 924 C C . LEU A 1 111 ? 16.355 6.062 -23.387 1.00 94.25 111 LEU A C 1
ATOM 926 O O . LEU A 1 111 ? 15.813 5.829 -22.305 1.00 94.25 111 LEU A O 1
ATOM 930 N N . TRP A 1 112 ? 17.656 5.835 -23.587 1.00 93.31 112 TRP A N 1
ATOM 931 C CA . TRP A 1 112 ? 18.555 5.339 -22.543 1.00 93.31 112 TRP A CA 1
ATOM 932 C C . TRP A 1 112 ? 18.669 6.316 -21.366 1.00 93.31 112 TRP A C 1
ATOM 934 O O . TRP A 1 112 ? 18.512 5.921 -20.211 1.00 93.31 112 TRP A O 1
ATOM 944 N N . ARG A 1 113 ? 18.877 7.610 -21.639 1.00 93.62 113 ARG A N 1
ATOM 945 C CA . ARG A 1 113 ? 18.950 8.644 -20.593 1.00 93.62 113 ARG A CA 1
ATOM 946 C C . ARG A 1 113 ? 17.650 8.764 -19.802 1.00 93.62 113 ARG A C 1
ATOM 948 O O . ARG A 1 113 ? 17.701 8.928 -18.586 1.00 93.62 113 ARG A O 1
ATOM 955 N N . GLN A 1 114 ? 16.497 8.659 -20.462 1.00 95.75 114 GLN A N 1
ATOM 956 C CA . GLN A 1 114 ? 15.196 8.628 -19.785 1.00 95.75 114 GLN A CA 1
ATOM 957 C C . GLN A 1 114 ? 15.085 7.427 -18.841 1.00 95.75 114 GLN A C 1
ATOM 959 O O . GLN A 1 114 ? 14.657 7.586 -17.699 1.00 95.75 114 GLN A O 1
ATOM 964 N N . PHE A 1 115 ? 15.523 6.248 -19.286 1.00 95.75 115 PHE A N 1
ATOM 965 C CA . PHE A 1 115 ? 15.531 5.044 -18.459 1.00 95.75 115 PHE A CA 1
ATOM 966 C C . PHE A 1 115 ? 16.461 5.167 -17.240 1.00 95.75 115 PHE A C 1
ATOM 968 O O . PHE A 1 115 ? 16.072 4.806 -16.129 1.00 95.75 115 PHE A O 1
ATOM 975 N N . LEU A 1 116 ? 17.664 5.727 -17.410 1.00 94.62 116 LEU A N 1
ATOM 976 C CA . LEU A 1 116 ? 18.574 5.990 -16.289 1.00 94.62 116 LEU A CA 1
ATOM 977 C C . LEU A 1 116 ? 17.978 6.992 -15.297 1.00 94.62 116 LEU A C 1
ATOM 979 O O . LEU A 1 116 ? 17.952 6.723 -14.099 1.00 94.62 116 LEU A O 1
ATOM 983 N N . LYS A 1 117 ? 17.418 8.100 -15.796 1.00 95.12 117 LYS A N 1
ATOM 984 C CA . LYS A 1 117 ? 16.757 9.100 -14.953 1.00 95.12 117 LYS A CA 1
ATOM 985 C C . LYS A 1 117 ? 15.624 8.480 -14.138 1.00 95.12 117 LYS A C 1
ATOM 987 O O . LYS A 1 117 ? 15.546 8.716 -12.938 1.00 95.12 117 LYS A O 1
ATOM 992 N N . PHE A 1 118 ? 14.792 7.641 -14.757 1.00 97.25 118 PHE A N 1
ATOM 993 C CA . PHE A 1 118 ? 13.750 6.895 -14.052 1.00 97.25 118 PHE A CA 1
ATOM 994 C C . PHE A 1 118 ? 14.325 6.090 -12.868 1.00 97.25 118 PHE A C 1
ATOM 996 O O . PHE A 1 118 ? 13.789 6.165 -11.758 1.00 97.25 118 PHE A O 1
ATOM 1003 N N . LYS A 1 119 ? 15.435 5.361 -13.076 1.00 95.75 119 LYS A N 1
ATOM 1004 C CA . LYS A 1 119 ? 16.102 4.562 -12.028 1.00 95.75 119 LYS A CA 1
ATOM 1005 C C . LYS A 1 119 ? 16.687 5.421 -10.904 1.00 95.75 119 LYS A C 1
ATOM 1007 O O . LYS A 1 119 ? 16.739 4.959 -9.770 1.00 95.75 119 LYS A O 1
ATOM 1012 N N . GLU A 1 120 ? 17.126 6.637 -11.209 1.00 95.00 120 GLU A N 1
ATOM 1013 C CA . GLU A 1 120 ? 17.738 7.554 -10.241 1.00 95.00 120 GLU A CA 1
ATOM 1014 C C . GLU A 1 120 ? 16.713 8.370 -9.451 1.00 95.00 120 GLU A C 1
ATOM 1016 O O . GLU A 1 120 ? 16.972 8.720 -8.300 1.00 95.00 120 GLU A O 1
ATOM 1021 N N . THR A 1 121 ? 15.556 8.682 -10.041 1.00 95.31 121 THR A N 1
ATOM 1022 C CA . THR A 1 121 ? 14.593 9.606 -9.426 1.00 95.31 121 THR A CA 1
ATOM 1023 C C . THR A 1 121 ? 13.286 8.940 -9.026 1.00 95.31 121 THR A C 1
ATOM 1025 O O . THR A 1 121 ? 12.856 9.059 -7.881 1.00 95.31 121 THR A O 1
ATOM 1028 N N . GLU A 1 122 ? 12.629 8.242 -9.950 1.00 96.88 122 GLU A N 1
ATOM 1029 C CA . GLU A 1 122 ? 11.262 7.759 -9.732 1.00 96.88 122 GLU A CA 1
ATOM 1030 C C . GLU A 1 122 ? 11.244 6.454 -8.943 1.00 96.88 122 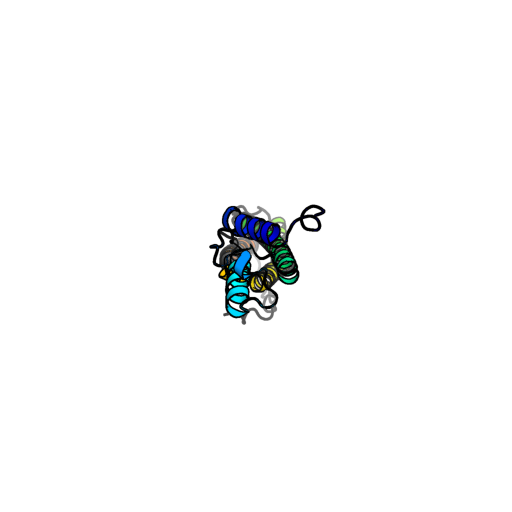GLU A C 1
ATOM 1032 O O . GLU A 1 122 ? 10.484 6.316 -7.981 1.00 96.88 122 GLU A O 1
ATOM 1037 N N . LEU A 1 123 ? 12.119 5.516 -9.316 1.00 96.81 123 LEU A N 1
ATOM 1038 C CA . LEU A 1 123 ? 12.197 4.209 -8.676 1.00 96.81 123 LEU A CA 1
ATOM 1039 C C . LEU A 1 123 ? 12.512 4.308 -7.168 1.00 96.81 123 LEU A C 1
ATOM 1041 O O . LEU A 1 123 ? 11.773 3.702 -6.390 1.00 96.81 123 LEU A O 1
ATOM 1045 N N . PRO A 1 124 ? 13.504 5.103 -6.704 1.00 97.75 124 PRO A N 1
ATOM 1046 C CA . PRO A 1 124 ? 13.795 5.224 -5.275 1.00 97.75 124 PRO A CA 1
ATOM 1047 C C . PRO A 1 124 ? 12.665 5.904 -4.495 1.00 97.75 124 PRO A C 1
ATOM 1049 O O . PRO A 1 124 ? 12.351 5.494 -3.377 1.00 97.75 124 PRO A O 1
ATOM 1052 N N . ALA A 1 125 ? 12.009 6.908 -5.088 1.00 97.00 125 ALA A N 1
ATOM 1053 C CA . ALA A 1 125 ? 10.859 7.562 -4.468 1.00 97.00 125 ALA A CA 1
ATOM 1054 C C . ALA A 1 125 ? 9.700 6.572 -4.250 1.00 97.00 125 ALA A C 1
ATOM 1056 O O . ALA A 1 125 ? 9.059 6.578 -3.201 1.00 97.00 125 ALA A O 1
ATOM 1057 N N . LYS A 1 126 ? 9.461 5.671 -5.208 1.00 97.94 126 LYS A N 1
ATOM 1058 C CA . LYS A 1 126 ? 8.404 4.653 -5.109 1.00 97.94 126 LYS A CA 1
ATOM 1059 C C . LYS A 1 126 ? 8.773 3.478 -4.202 1.00 97.94 126 LYS A C 1
ATOM 1061 O O . LYS A 1 126 ? 7.892 2.923 -3.550 1.00 97.94 126 LYS A O 1
ATOM 1066 N N . GLU A 1 127 ? 10.054 3.137 -4.078 1.00 98.12 127 GLU A N 1
ATOM 1067 C CA . GLU A 1 127 ? 10.538 2.186 -3.063 1.00 98.12 127 GLU A CA 1
ATOM 1068 C C . GLU A 1 127 ? 10.302 2.732 -1.637 1.00 98.12 127 GLU A C 1
ATOM 1070 O O . GLU A 1 127 ? 9.914 1.985 -0.730 1.00 98.12 127 GLU A O 1
ATOM 1075 N N . LEU A 1 128 ? 10.458 4.049 -1.439 1.00 97.81 128 LEU A N 1
ATOM 1076 C CA . LEU A 1 128 ? 10.107 4.711 -0.182 1.00 97.81 128 LEU A CA 1
ATOM 1077 C C . LEU A 1 128 ? 8.596 4.646 0.085 1.00 97.81 128 LEU A C 1
ATOM 1079 O O . LEU A 1 128 ? 8.203 4.266 1.188 1.00 97.81 128 LEU A O 1
ATOM 1083 N N . ASP A 1 129 ? 7.757 4.932 -0.918 1.00 97.94 129 ASP A N 1
ATOM 1084 C CA . ASP A 1 129 ? 6.296 4.778 -0.822 1.00 97.94 129 ASP A CA 1
ATOM 1085 C C . ASP A 1 129 ? 5.910 3.336 -0.436 1.00 97.94 129 ASP A C 1
ATOM 1087 O O . ASP A 1 129 ? 5.105 3.121 0.475 1.00 97.94 129 ASP A O 1
ATOM 1091 N N . LYS A 1 130 ? 6.545 2.327 -1.054 1.00 97.81 130 LYS A N 1
ATOM 1092 C CA . LYS A 1 130 ? 6.359 0.908 -0.707 1.00 97.81 130 LYS A CA 1
ATOM 1093 C C . LYS A 1 130 ? 6.723 0.639 0.753 1.00 97.81 130 LYS A C 1
ATOM 1095 O O . LYS A 1 130 ? 5.934 0.039 1.486 1.00 97.81 130 LYS A O 1
ATOM 1100 N N . THR A 1 131 ? 7.887 1.104 1.201 1.00 97.81 131 THR A N 1
ATOM 1101 C CA . THR A 1 131 ? 8.355 0.918 2.585 1.00 97.81 131 THR A CA 1
ATOM 1102 C C . THR A 1 131 ? 7.428 1.603 3.590 1.00 97.81 131 THR A C 1
ATOM 1104 O O . THR A 1 131 ? 7.078 1.011 4.615 1.00 97.81 131 THR A O 1
ATOM 1107 N N . ARG A 1 132 ? 6.964 2.816 3.272 1.00 97.62 132 ARG A N 1
ATOM 1108 C CA . ARG A 1 132 ? 5.973 3.554 4.060 1.00 97.62 132 ARG A CA 1
ATOM 1109 C C . ARG A 1 132 ? 4.656 2.787 4.160 1.00 97.62 132 ARG A C 1
ATOM 1111 O O . ARG A 1 132 ? 4.147 2.640 5.266 1.00 97.62 132 ARG A O 1
ATOM 1118 N N . SER A 1 133 ? 4.145 2.235 3.057 1.00 97.75 133 SER A N 1
ATOM 1119 C CA . SER A 1 133 ? 2.896 1.456 3.071 1.00 97.75 133 SER A CA 1
ATOM 1120 C C . SER A 1 133 ? 2.982 0.238 4.001 1.00 97.75 133 SER A C 1
ATOM 1122 O O . SER A 1 133 ? 2.073 0.001 4.794 1.00 97.75 133 SER A O 1
ATOM 1124 N N . LYS A 1 134 ? 4.116 -0.482 4.005 1.00 97.19 134 LYS A N 1
ATOM 1125 C CA . LYS A 1 134 ? 4.364 -1.583 4.951 1.00 97.19 134 LYS A CA 1
ATOM 1126 C C . LYS A 1 134 ? 4.377 -1.101 6.399 1.00 97.19 134 LYS A C 1
ATOM 1128 O O . LYS A 1 134 ? 3.885 -1.800 7.277 1.00 97.19 134 LYS A O 1
ATOM 1133 N N . ALA A 1 135 ? 4.957 0.071 6.658 1.00 96.94 135 ALA A N 1
ATOM 1134 C CA . ALA A 1 135 ? 4.992 0.645 7.997 1.00 96.94 135 ALA A CA 1
ATOM 1135 C C . ALA A 1 135 ? 3.604 1.038 8.507 1.00 96.94 135 ALA A C 1
ATOM 1137 O O . ALA A 1 135 ? 3.291 0.746 9.656 1.00 96.94 135 ALA A O 1
ATOM 1138 N N . MET A 1 136 ? 2.774 1.632 7.648 1.00 95.88 136 MET A N 1
ATOM 1139 C CA . MET A 1 136 ? 1.382 1.961 7.968 1.00 95.88 136 MET A CA 1
ATOM 1140 C C . MET A 1 136 ? 0.571 0.700 8.260 1.00 95.88 136 MET A C 1
ATOM 1142 O O . MET A 1 136 ? -0.143 0.643 9.255 1.00 95.88 136 MET A O 1
ATOM 1146 N N . PHE A 1 137 ? 0.751 -0.347 7.448 1.00 97.19 137 PHE A N 1
ATOM 1147 C CA . PHE A 1 137 ? 0.023 -1.598 7.627 1.00 97.19 137 PHE A CA 1
ATOM 1148 C C . PHE A 1 137 ? 0.301 -2.273 8.974 1.00 97.19 137 PHE A C 1
ATOM 1150 O O . PHE A 1 137 ? -0.628 -2.810 9.562 1.00 97.19 137 PHE A O 1
ATOM 1157 N N . ARG A 1 138 ? 1.526 -2.180 9.517 1.00 96.19 138 ARG A N 1
ATOM 1158 C CA . ARG A 1 138 ? 1.828 -2.685 10.874 1.00 96.19 138 ARG A CA 1
ATOM 1159 C C . ARG A 1 138 ? 0.915 -2.085 11.947 1.00 96.19 138 ARG A C 1
ATOM 1161 O O . ARG A 1 138 ? 0.559 -2.769 12.895 1.00 96.19 138 ARG A O 1
ATOM 1168 N N . GLY A 1 139 ? 0.508 -0.824 11.791 1.00 92.00 139 GLY A N 1
ATOM 1169 C CA . GLY A 1 139 ? -0.452 -0.179 12.693 1.00 92.00 139 GLY A CA 1
ATOM 1170 C C . GLY A 1 139 ? -1.896 -0.670 12.527 1.00 92.00 139 GLY A C 1
ATOM 1171 O O . GLY A 1 139 ? -2.717 -0.435 13.404 1.00 92.00 139 GLY A O 1
ATOM 1172 N N . LEU A 1 140 ? -2.207 -1.354 11.425 1.00 94.94 140 LEU A N 1
ATOM 1173 C CA . LEU A 1 140 ? -3.531 -1.892 11.106 1.00 94.94 140 LEU A CA 1
ATOM 1174 C C . LEU A 1 140 ? -3.643 -3.401 11.386 1.00 94.94 140 LEU A C 1
ATOM 1176 O O . LEU A 1 140 ? -4.743 -3.947 11.336 1.00 94.94 140 LEU A O 1
ATOM 1180 N N . GLU A 1 141 ? -2.529 -4.084 11.679 1.00 94.56 141 GLU A N 1
ATOM 1181 C CA . GLU A 1 141 ? -2.477 -5.546 11.826 1.00 94.56 141 GLU A CA 1
ATOM 1182 C C . GLU A 1 141 ? -3.426 -6.072 12.908 1.00 94.56 141 GLU A C 1
ATOM 1184 O O . GLU A 1 141 ? -4.103 -7.072 12.672 1.00 94.56 141 GLU A O 1
ATOM 1189 N N . SER A 1 142 ? -3.534 -5.395 14.056 1.00 92.19 142 SER A N 1
ATOM 1190 C CA . SER A 1 142 ? -4.450 -5.807 15.130 1.00 92.19 142 SER A CA 1
ATOM 1191 C C . SER A 1 142 ? -5.910 -5.748 14.680 1.00 92.19 142 SER A C 1
ATOM 1193 O O . SER A 1 142 ? -6.624 -6.741 14.784 1.00 92.19 142 SER A O 1
ATOM 1195 N N . ALA A 1 143 ? -6.328 -4.636 14.069 1.00 91.62 143 ALA A N 1
ATOM 1196 C CA . ALA A 1 143 ? -7.691 -4.459 13.570 1.00 91.62 143 ALA A CA 1
ATOM 1197 C C . ALA A 1 143 ? -8.053 -5.475 12.471 1.00 91.62 143 ALA A C 1
ATOM 1199 O O . ALA A 1 143 ? -9.211 -5.877 12.342 1.00 91.62 143 ALA A O 1
ATOM 1200 N N . VAL A 1 144 ? -7.068 -5.912 11.683 1.00 93.38 144 VAL A N 1
ATOM 1201 C CA . VAL A 1 144 ? -7.234 -6.972 10.680 1.00 93.38 144 VAL A CA 1
ATOM 1202 C C . VAL A 1 144 ? -7.380 -8.343 11.343 1.00 93.38 144 VAL A C 1
ATOM 1204 O O . VAL A 1 144 ? -8.282 -9.097 10.981 1.00 93.38 144 VAL A O 1
ATOM 1207 N N . GLN A 1 145 ? -6.519 -8.675 12.310 1.00 93.50 145 GLN A N 1
ATOM 1208 C CA . GLN A 1 145 ? -6.543 -9.960 13.024 1.00 93.50 145 GLN A CA 1
ATOM 1209 C C . GLN A 1 145 ? -7.827 -10.147 13.839 1.00 93.50 145 GLN A C 1
ATOM 1211 O O . GLN A 1 145 ? -8.382 -11.243 13.874 1.00 93.50 145 GLN A O 1
ATOM 1216 N N . GLU A 1 146 ? -8.324 -9.068 14.440 1.00 90.06 146 GLU A N 1
ATOM 1217 C CA . GLU A 1 146 ? -9.585 -9.025 15.187 1.00 90.06 146 GLU A CA 1
ATOM 1218 C C . GLU A 1 146 ? -10.821 -9.020 14.264 1.00 90.06 146 GLU A C 1
ATOM 1220 O O . GLU A 1 146 ? -11.952 -9.181 14.720 1.00 90.06 146 GLU A O 1
ATOM 1225 N N . GLY A 1 147 ? -10.629 -8.868 12.948 1.00 87.69 147 GLY A N 1
ATOM 1226 C CA . GLY A 1 147 ? -11.700 -8.888 11.949 1.00 87.69 147 GLY A CA 1
ATOM 1227 C C . GLY A 1 147 ? -12.498 -7.585 11.834 1.00 87.69 147 GLY A C 1
ATOM 1228 O O . GLY A 1 147 ? -13.475 -7.535 11.082 1.00 87.69 147 GLY A O 1
ATOM 1229 N N . HIS A 1 148 ? -12.079 -6.526 12.530 1.00 88.00 148 HIS A N 1
ATOM 1230 C CA . HIS A 1 148 ? -12.662 -5.187 12.433 1.00 88.00 148 HIS A CA 1
ATOM 1231 C C . HIS A 1 148 ? -12.372 -4.520 11.083 1.00 88.00 148 HIS A C 1
ATOM 1233 O O . HIS A 1 148 ? -13.193 -3.749 10.587 1.00 88.00 148 HIS A O 1
ATOM 1239 N N . LEU A 1 149 ? -11.242 -4.859 10.454 1.00 90.44 149 LEU A N 1
ATOM 1240 C CA . LEU A 1 149 ? -10.846 -4.361 9.141 1.00 90.44 149 LEU A CA 1
ATOM 1241 C C . LEU A 1 149 ? -10.682 -5.508 8.141 1.00 90.44 149 LEU A C 1
ATOM 1243 O O . LEU A 1 149 ? -9.889 -6.427 8.336 1.00 90.44 149 LEU A O 1
ATOM 1247 N N . LYS A 1 150 ? -11.410 -5.432 7.022 1.00 91.69 150 LYS A N 1
ATOM 1248 C CA . LYS A 1 150 ? -11.297 -6.390 5.914 1.00 91.69 150 LYS A CA 1
ATOM 1249 C C . LYS A 1 150 ? -10.457 -5.803 4.791 1.00 91.69 150 LYS A C 1
ATOM 1251 O O . LYS A 1 150 ? -10.806 -4.768 4.232 1.00 91.69 150 LYS A O 1
ATOM 1256 N N . ILE A 1 151 ? -9.388 -6.503 4.428 1.00 94.69 151 ILE A N 1
ATOM 1257 C CA . ILE A 1 151 ? -8.476 -6.078 3.366 1.00 94.69 151 ILE A CA 1
ATOM 1258 C C . ILE A 1 151 ? -9.034 -6.534 2.009 1.00 94.69 151 ILE A C 1
ATOM 1260 O O . ILE A 1 151 ? -9.275 -7.731 1.826 1.00 94.69 151 ILE A O 1
ATOM 1264 N N . PRO A 1 152 ? -9.233 -5.625 1.040 1.00 94.94 152 PRO A N 1
ATOM 1265 C CA . PRO A 1 152 ? -9.589 -5.995 -0.323 1.00 94.94 152 PRO A CA 1
ATOM 1266 C C . PRO A 1 152 ? -8.483 -6.812 -1.006 1.00 94.94 152 PRO A C 1
ATOM 1268 O O . PRO A 1 152 ? -7.295 -6.651 -0.731 1.00 94.94 152 PRO A O 1
ATOM 1271 N N . VAL A 1 153 ? -8.862 -7.671 -1.952 1.00 93.19 153 VAL A N 1
ATOM 1272 C CA . VAL A 1 153 ? -7.901 -8.484 -2.717 1.00 93.19 153 VAL A CA 1
ATOM 1273 C C . VAL A 1 153 ? -6.900 -7.585 -3.449 1.00 93.19 153 VAL A C 1
ATOM 1275 O O . VAL A 1 153 ? -7.297 -6.644 -4.135 1.00 93.19 153 VAL A O 1
ATOM 1278 N N . GLY A 1 154 ? -5.605 -7.890 -3.331 1.00 94.19 154 GLY A N 1
ATOM 1279 C CA . GLY A 1 154 ? -4.533 -7.120 -3.967 1.00 94.19 154 GLY A CA 1
ATOM 1280 C C . GLY A 1 154 ? -4.028 -5.934 -3.144 1.00 94.19 154 GLY A C 1
ATOM 1281 O O . GLY A 1 154 ? -3.078 -5.284 -3.567 1.00 94.19 154 GLY A O 1
ATOM 1282 N N . TYR A 1 155 ? -4.632 -5.665 -1.983 1.00 96.81 155 TYR A N 1
ATOM 1283 C CA . TYR A 1 155 ? -4.228 -4.594 -1.069 1.00 96.81 155 TYR A CA 1
ATOM 1284 C C . TYR A 1 155 ? -3.470 -5.108 0.150 1.00 96.81 155 TYR A C 1
ATOM 1286 O O . TYR A 1 155 ? -3.192 -4.335 1.053 1.00 96.81 155 TYR A O 1
ATOM 1294 N N . HIS A 1 156 ? -3.134 -6.395 0.220 1.00 97.38 156 HIS A N 1
ATOM 1295 C CA . HIS A 1 156 ? -2.256 -6.878 1.278 1.00 97.38 156 HIS A CA 1
ATOM 1296 C C . HIS A 1 156 ? -0.797 -6.486 0.961 1.00 97.38 156 HIS A C 1
ATOM 1298 O O . HIS A 1 156 ? -0.400 -6.554 -0.205 1.00 97.38 156 HIS A O 1
ATOM 1304 N N . PRO A 1 157 ? 0.067 -6.158 1.945 1.00 97.44 157 PRO A N 1
ATOM 1305 C CA . PRO A 1 157 ? 1.473 -5.821 1.675 1.00 97.44 157 PRO A CA 1
ATOM 1306 C C . PRO A 1 157 ? 2.248 -6.888 0.888 1.00 97.44 157 PRO A C 1
ATOM 1308 O O . PRO A 1 157 ? 3.168 -6.567 0.139 1.00 97.44 157 PRO A O 1
ATOM 1311 N N . ILE A 1 158 ? 1.864 -8.159 1.037 1.00 97.06 158 ILE A N 1
ATOM 1312 C CA . ILE A 1 158 ? 2.422 -9.281 0.261 1.00 97.06 158 ILE A CA 1
ATOM 1313 C C . ILE A 1 158 ? 2.066 -9.156 -1.227 1.00 97.06 158 ILE A C 1
ATOM 1315 O O . ILE A 1 158 ? 2.913 -9.411 -2.081 1.00 97.06 158 ILE A O 1
ATOM 1319 N N . ASP A 1 159 ? 0.841 -8.737 -1.549 1.00 97.75 159 ASP A N 1
ATOM 1320 C CA . ASP A 1 159 ? 0.415 -8.520 -2.933 1.00 97.75 159 ASP A CA 1
ATOM 1321 C C . ASP A 1 159 ? 1.171 -7.342 -3.555 1.00 97.75 159 ASP A C 1
ATOM 1323 O O . ASP A 1 159 ? 1.629 -7.434 -4.694 1.00 97.75 159 ASP A O 1
ATOM 1327 N N . VAL A 1 160 ? 1.378 -6.269 -2.785 1.00 97.94 160 VAL A N 1
ATOM 1328 C CA . VAL A 1 160 ? 2.195 -5.121 -3.206 1.00 97.94 160 VAL A CA 1
ATOM 1329 C C . VAL A 1 160 ? 3.629 -5.558 -3.511 1.00 97.94 160 VAL A C 1
ATOM 1331 O O . VAL A 1 160 ? 4.170 -5.189 -4.551 1.00 97.94 160 VAL A O 1
ATOM 1334 N N . GLU A 1 161 ? 4.242 -6.385 -2.657 1.00 98.12 161 GLU A N 1
ATOM 1335 C CA . GLU A 1 161 ? 5.593 -6.906 -2.908 1.00 98.12 161 GLU A CA 1
ATOM 1336 C C . GLU A 1 161 ? 5.640 -7.805 -4.149 1.00 98.12 161 GLU A C 1
ATOM 1338 O O . GLU A 1 161 ? 6.588 -7.751 -4.931 1.00 98.12 161 GLU A O 1
ATOM 1343 N N . LYS A 1 162 ? 4.594 -8.601 -4.378 1.00 98.19 162 LYS A N 1
ATOM 1344 C CA . LYS A 1 162 ? 4.480 -9.436 -5.574 1.00 98.19 162 LYS A CA 1
ATOM 1345 C C . LYS A 1 162 ? 4.404 -8.595 -6.850 1.00 98.19 162 LYS A C 1
ATOM 1347 O O . LYS A 1 162 ? 5.084 -8.916 -7.824 1.00 98.19 162 LYS A O 1
ATOM 1352 N N . GLU A 1 163 ? 3.601 -7.531 -6.867 1.00 98.12 163 GLU A N 1
ATOM 1353 C CA . GLU A 1 163 ? 3.548 -6.598 -8.001 1.00 98.12 163 GLU A CA 1
ATOM 1354 C C . GLU A 1 163 ? 4.886 -5.860 -8.175 1.00 98.12 163 GLU A C 1
ATOM 1356 O O . GLU A 1 163 ? 5.366 -5.722 -9.301 1.00 98.12 163 GLU A O 1
ATOM 1361 N N . TRP A 1 164 ? 5.544 -5.471 -7.077 1.00 98.44 164 TRP A N 1
ATOM 1362 C CA . TRP A 1 164 ? 6.889 -4.886 -7.110 1.00 98.44 164 TRP A CA 1
ATOM 1363 C C . TRP A 1 164 ? 7.919 -5.831 -7.743 1.00 98.44 164 TRP A C 1
ATOM 1365 O O . TRP A 1 164 ? 8.724 -5.417 -8.577 1.00 98.44 164 TRP A O 1
ATOM 1375 N N . GLY A 1 165 ? 7.855 -7.125 -7.423 1.00 98.25 165 GLY A N 1
ATOM 1376 C CA . GLY A 1 165 ? 8.696 -8.146 -8.046 1.00 98.25 165 GLY A CA 1
ATOM 1377 C C . GLY A 1 165 ? 8.509 -8.226 -9.566 1.00 98.25 165 GLY A C 1
ATOM 1378 O O . GLY A 1 165 ? 9.490 -8.330 -10.302 1.00 98.25 165 GLY A O 1
ATOM 1379 N N . LYS A 1 166 ? 7.270 -8.101 -10.062 1.00 98.44 166 LYS A N 1
ATOM 1380 C CA . LYS A 1 166 ? 6.996 -8.049 -11.512 1.00 98.44 166 LYS A CA 1
ATOM 1381 C C . LYS A 1 166 ? 7.624 -6.820 -12.170 1.00 98.44 166 LYS A C 1
ATOM 1383 O O . LYS A 1 166 ? 8.205 -6.946 -13.247 1.00 98.44 166 LYS A O 1
ATOM 1388 N N . LEU A 1 167 ? 7.549 -5.656 -11.518 1.00 98.44 167 LEU A N 1
ATOM 1389 C CA . LEU A 1 167 ? 8.221 -4.444 -11.990 1.00 98.44 167 LEU A CA 1
ATOM 1390 C C . LEU A 1 167 ? 9.730 -4.655 -12.090 1.00 98.44 167 LEU A C 1
ATOM 1392 O O . LEU A 1 167 ? 10.326 -4.280 -13.094 1.00 98.44 167 LEU A O 1
ATOM 1396 N N . HIS A 1 168 ? 10.341 -5.281 -11.083 1.00 98.06 168 HIS A N 1
ATOM 1397 C CA . HIS A 1 168 ? 11.779 -5.534 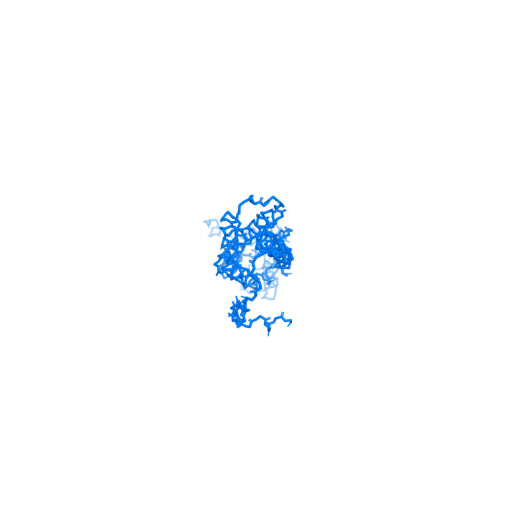-11.082 1.00 98.06 168 HIS A CA 1
ATOM 1398 C C . HIS A 1 168 ? 12.212 -6.418 -12.259 1.00 98.06 168 HIS A C 1
ATOM 1400 O O . HIS A 1 168 ? 13.169 -6.094 -12.957 1.00 98.06 168 HIS A O 1
ATOM 1406 N N . VAL A 1 169 ? 11.468 -7.492 -12.541 1.00 98.00 169 VAL A N 1
ATOM 1407 C CA . VAL A 1 169 ? 11.726 -8.347 -13.711 1.00 98.00 169 VAL A CA 1
ATOM 1408 C C . VAL A 1 169 ? 11.589 -7.556 -15.017 1.00 98.00 169 VAL A C 1
ATOM 1410 O O . VAL A 1 169 ? 12.467 -7.636 -15.874 1.00 98.00 169 VAL A O 1
ATOM 1413 N N . SER A 1 170 ? 10.524 -6.761 -15.154 1.00 97.88 170 SER A N 1
ATOM 1414 C CA . SER A 1 170 ? 10.297 -5.917 -16.335 1.00 97.88 170 SER A CA 1
ATOM 1415 C C . SER A 1 170 ? 11.414 -4.876 -16.528 1.00 97.88 170 SER A C 1
ATOM 1417 O O . SER A 1 170 ? 11.906 -4.685 -17.639 1.00 97.88 170 SER A O 1
ATOM 1419 N N . LEU A 1 171 ? 11.903 -4.275 -15.439 1.00 96.62 171 LEU A N 1
ATOM 1420 C CA . LEU A 1 171 ? 13.034 -3.345 -15.443 1.00 96.62 171 LEU A CA 1
ATOM 1421 C C . LEU A 1 171 ? 14.333 -3.988 -15.928 1.00 96.62 171 LEU A C 1
ATOM 1423 O O . LEU A 1 171 ? 15.030 -3.404 -16.758 1.00 96.62 171 LEU A O 1
ATOM 1427 N N . LEU A 1 172 ? 14.656 -5.179 -15.417 1.00 96.38 172 LEU A N 1
ATOM 1428 C CA . LEU A 1 172 ? 15.854 -5.913 -15.824 1.00 96.38 172 LEU A CA 1
ATOM 1429 C C . LEU A 1 172 ? 15.808 -6.260 -17.314 1.00 96.38 172 LEU A C 1
ATOM 1431 O O . LEU A 1 172 ? 16.800 -6.076 -18.022 1.00 96.38 172 LEU A O 1
ATOM 1435 N N . GLU A 1 173 ? 14.654 -6.710 -17.809 1.00 96.62 173 GLU 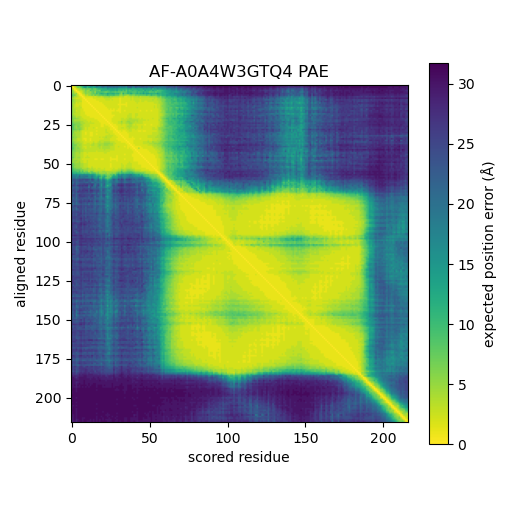A N 1
ATOM 1436 C CA . GLU A 1 173 ? 14.483 -7.008 -19.230 1.00 96.62 173 GLU A CA 1
ATOM 1437 C C . GLU A 1 173 ? 14.579 -5.742 -20.089 1.00 96.62 173 GLU A C 1
ATOM 1439 O O . GLU A 1 173 ? 15.259 -5.744 -21.117 1.00 96.62 173 GLU A O 1
ATOM 1444 N N . ARG A 1 174 ? 13.975 -4.631 -19.650 1.00 96.38 174 ARG A N 1
ATOM 1445 C CA . ARG A 1 174 ? 14.072 -3.348 -20.351 1.00 96.38 174 ARG A CA 1
ATOM 1446 C C . ARG A 1 174 ? 15.513 -2.878 -20.472 1.00 96.38 174 ARG A C 1
ATOM 1448 O O . ARG A 1 174 ? 15.937 -2.507 -21.564 1.00 96.38 174 ARG A O 1
ATOM 1455 N N . GLU A 1 175 ? 16.266 -2.917 -19.376 1.00 95.38 175 GLU A N 1
ATOM 1456 C CA . GLU A 1 175 ? 17.680 -2.546 -19.372 1.00 95.38 175 GLU A CA 1
ATOM 1457 C C . GLU A 1 175 ? 18.491 -3.432 -20.322 1.00 95.38 175 GLU A C 1
ATOM 1459 O O . GLU A 1 175 ? 19.306 -2.928 -21.098 1.00 95.38 175 GLU A O 1
ATOM 1464 N N . ARG A 1 176 ? 18.244 -4.747 -20.291 1.00 94.81 176 ARG A N 1
ATOM 1465 C CA . ARG A 1 176 ? 18.920 -5.717 -21.154 1.00 94.81 176 ARG A CA 1
ATOM 1466 C C . ARG A 1 176 ? 18.692 -5.407 -22.632 1.00 94.81 176 ARG A C 1
ATOM 1468 O O . ARG A 1 176 ? 19.657 -5.345 -23.389 1.00 94.81 176 ARG A O 1
ATOM 1475 N N . VAL A 1 177 ? 17.439 -5.213 -23.049 1.00 94.44 177 VAL A N 1
ATOM 1476 C CA . VAL A 1 177 ? 17.119 -4.957 -24.462 1.00 94.44 177 VAL A CA 1
ATOM 1477 C C . VAL A 1 177 ? 17.632 -3.588 -24.904 1.00 94.44 177 VAL A C 1
ATOM 1479 O O . VAL A 1 177 ? 18.225 -3.485 -25.975 1.00 94.44 177 VAL A O 1
ATOM 1482 N N . LEU A 1 178 ? 17.486 -2.554 -24.070 1.00 91.94 178 LEU A N 1
ATOM 1483 C CA . LEU A 1 178 ? 18.026 -1.233 -24.380 1.00 91.94 178 LEU A CA 1
ATOM 1484 C C . LEU A 1 178 ? 19.551 -1.266 -24.565 1.00 91.94 178 LEU A C 1
ATOM 1486 O O . LEU A 1 178 ? 20.058 -0.640 -25.489 1.00 91.94 178 LEU A O 1
ATOM 1490 N N . ARG A 1 179 ? 20.278 -2.022 -23.732 1.00 90.81 179 ARG A N 1
ATOM 1491 C CA . ARG A 1 179 ? 21.733 -2.190 -23.860 1.00 90.81 179 ARG A CA 1
ATOM 1492 C C . ARG A 1 179 ? 22.111 -2.850 -25.187 1.00 90.81 179 ARG A C 1
ATOM 1494 O O . ARG A 1 179 ? 22.998 -2.351 -25.869 1.00 90.81 179 ARG A O 1
ATOM 1501 N N . ILE A 1 180 ? 21.408 -3.917 -25.575 1.00 91.25 180 ILE A N 1
ATOM 1502 C CA . ILE A 1 180 ? 21.640 -4.626 -26.846 1.00 91.25 180 ILE A CA 1
ATOM 1503 C C . ILE A 1 180 ? 21.405 -3.709 -28.050 1.00 91.25 180 ILE A C 1
ATOM 1505 O O . ILE A 1 180 ? 22.236 -3.657 -28.954 1.00 91.25 180 ILE A O 1
ATOM 1509 N N . GLU A 1 181 ? 20.294 -2.971 -28.076 1.00 90.38 181 GLU A N 1
ATOM 1510 C CA . GLU A 1 181 ? 20.006 -2.057 -29.189 1.00 90.38 181 GLU A CA 1
ATOM 1511 C C . GLU A 1 181 ? 20.972 -0.866 -29.213 1.00 90.38 181 GLU A C 1
ATOM 1513 O O . GLU A 1 181 ? 21.391 -0.432 -30.283 1.00 90.38 181 GLU A O 1
ATOM 1518 N N . PHE A 1 182 ? 21.401 -0.370 -28.050 1.00 86.38 182 PHE A N 1
ATOM 1519 C CA . PHE A 1 182 ? 22.406 0.689 -27.978 1.00 86.38 182 PHE A CA 1
ATOM 1520 C C . PHE A 1 182 ? 23.750 0.206 -28.542 1.00 86.38 182 PHE A C 1
ATOM 1522 O O . PHE A 1 182 ? 24.357 0.867 -29.385 1.00 86.38 182 PHE A O 1
ATOM 1529 N N . GLU A 1 183 ? 24.179 -0.995 -28.151 1.00 83.56 183 GLU A N 1
ATOM 1530 C CA . GLU A 1 183 ? 25.364 -1.654 -28.697 1.00 83.56 183 GLU A CA 1
ATOM 1531 C C . GLU A 1 183 ? 25.244 -1.882 -30.209 1.00 83.56 183 GLU A C 1
ATOM 1533 O O . GLU A 1 183 ? 26.213 -1.654 -30.930 1.00 83.56 183 GLU A O 1
ATOM 1538 N N . ARG A 1 184 ? 24.070 -2.255 -30.731 1.00 86.44 184 ARG A N 1
ATOM 1539 C CA . ARG A 1 184 ? 23.850 -2.423 -32.176 1.00 86.44 184 ARG A CA 1
ATOM 1540 C C . ARG A 1 184 ? 24.188 -1.162 -32.974 1.00 86.44 184 ARG A C 1
ATOM 1542 O O . ARG A 1 184 ? 24.772 -1.289 -34.047 1.00 86.44 184 ARG A O 1
ATOM 1549 N N . PHE A 1 185 ? 23.864 0.033 -32.480 1.00 81.50 185 PHE A N 1
ATOM 1550 C CA . PHE A 1 185 ? 24.265 1.279 -33.146 1.00 81.50 185 PHE A CA 1
ATOM 1551 C C . PHE A 1 185 ? 25.769 1.530 -33.046 1.00 81.50 185 PHE A C 1
ATOM 1553 O O . PHE A 1 185 ? 26.387 1.925 -34.033 1.00 81.50 185 PHE A O 1
ATOM 1560 N N . VAL A 1 186 ? 26.372 1.245 -31.888 1.00 71.56 186 VAL A N 1
ATOM 1561 C CA . VAL A 1 186 ? 27.820 1.382 -31.696 1.00 71.56 186 VAL A CA 1
ATOM 1562 C C . VAL A 1 186 ? 28.560 0.441 -32.655 1.00 71.56 186 VAL A C 1
ATOM 1564 O O . VAL A 1 186 ? 29.290 0.909 -33.523 1.00 71.56 186 VAL A O 1
ATOM 1567 N N . TRP A 1 187 ? 28.320 -0.872 -32.592 1.00 59.66 187 TRP A N 1
ATOM 1568 C CA . TRP A 1 187 ? 28.966 -1.889 -33.439 1.00 59.66 187 TRP A CA 1
ATOM 1569 C C . TRP A 1 187 ? 28.542 -1.836 -34.916 1.00 59.66 187 TRP A C 1
ATOM 1571 O O . TRP A 1 187 ? 29.337 -2.184 -35.789 1.00 59.66 187 TRP A O 1
ATOM 1581 N N . GLY A 1 188 ? 27.329 -1.363 -35.214 1.00 55.72 188 GLY A N 1
ATOM 1582 C CA . GLY A 1 188 ? 26.855 -1.090 -36.574 1.00 55.72 188 GLY A CA 1
ATOM 1583 C C . GLY A 1 188 ? 27.571 0.087 -37.243 1.00 55.72 188 GLY A C 1
ATOM 1584 O O . GLY A 1 188 ? 27.661 0.128 -38.466 1.00 55.72 188 GLY A O 1
ATOM 1585 N N . GLY A 1 189 ? 28.142 1.005 -36.454 1.00 50.56 189 GLY A N 1
ATOM 1586 C CA . GLY A 1 189 ? 29.092 2.008 -36.936 1.00 50.56 189 GLY A CA 1
ATOM 1587 C C . GLY A 1 189 ? 30.481 1.417 -37.203 1.00 50.56 189 GLY A C 1
ATOM 1588 O O . GLY A 1 189 ? 31.105 1.721 -38.217 1.00 50.56 189 GLY A O 1
ATOM 1589 N N . TRP A 1 190 ? 30.961 0.508 -36.349 1.00 42.31 190 TRP A N 1
ATOM 1590 C CA . TRP A 1 190 ? 32.300 -0.083 -36.491 1.00 42.31 190 TRP A CA 1
ATOM 1591 C C . TRP A 1 190 ? 32.448 -1.039 -37.680 1.00 42.31 190 TRP A C 1
ATOM 1593 O O . TRP A 1 190 ? 33.556 -1.153 -38.201 1.00 42.31 190 TRP A O 1
ATOM 1603 N N . THR A 1 191 ? 31.384 -1.680 -38.176 1.00 44.97 191 THR A N 1
ATOM 1604 C CA . THR A 1 191 ? 31.447 -2.503 -39.405 1.00 44.97 191 THR A CA 1
ATOM 1605 C C . THR A 1 191 ? 31.651 -1.686 -40.685 1.00 44.97 191 THR A C 1
ATOM 1607 O O . THR A 1 191 ? 32.094 -2.241 -41.687 1.00 44.97 191 THR A O 1
ATOM 1610 N N . VAL A 1 192 ? 31.418 -0.368 -40.656 1.00 44.59 192 VAL A N 1
ATOM 1611 C CA . VAL A 1 192 ? 31.740 0.542 -41.773 1.00 44.59 192 VAL A CA 1
ATOM 1612 C C . VAL A 1 192 ? 33.168 1.094 -41.654 1.00 44.59 192 VAL A C 1
ATOM 1614 O O . VAL A 1 192 ? 33.826 1.338 -42.663 1.00 44.59 192 VAL A O 1
ATOM 1617 N N . TYR A 1 193 ? 33.692 1.224 -40.431 1.00 33.59 193 TYR A N 1
ATOM 1618 C CA . TYR A 1 193 ? 35.031 1.771 -40.172 1.00 33.59 193 TYR A CA 1
ATOM 1619 C C . TYR A 1 193 ? 36.151 0.721 -40.049 1.00 33.59 193 TYR A C 1
ATOM 1621 O O . TYR A 1 193 ? 37.325 1.076 -40.094 1.00 33.59 193 TYR A O 1
ATOM 1629 N N . THR A 1 194 ? 35.846 -0.578 -39.971 1.00 38.94 194 THR A N 1
ATOM 1630 C CA . THR A 1 194 ? 36.872 -1.640 -39.838 1.00 38.94 194 THR A CA 1
ATOM 1631 C C . THR A 1 194 ? 37.618 -1.999 -41.129 1.00 38.94 194 THR A C 1
ATOM 1633 O O . THR A 1 194 ? 38.462 -2.892 -41.110 1.00 38.94 194 THR A O 1
ATOM 1636 N N . LEU A 1 195 ? 37.401 -1.276 -42.234 1.00 38.88 195 LEU A N 1
ATOM 1637 C CA . LEU A 1 195 ? 38.281 -1.339 -43.412 1.00 38.88 195 LEU A CA 1
ATOM 1638 C C . LEU A 1 195 ? 39.383 -0.271 -43.422 1.00 38.88 195 LEU A C 1
ATOM 1640 O O . LEU A 1 195 ? 40.249 -0.315 -44.293 1.00 38.88 195 LEU A O 1
ATOM 1644 N N . HIS A 1 196 ? 39.411 0.663 -42.466 1.00 37.44 196 HIS A N 1
ATOM 1645 C CA . HIS A 1 196 ? 40.470 1.667 -42.419 1.00 37.44 196 HIS A CA 1
ATOM 1646 C C . HIS A 1 196 ? 40.764 2.095 -40.978 1.00 37.44 196 HIS A C 1
ATOM 1648 O O . HIS A 1 196 ? 40.016 2.870 -40.399 1.00 37.44 196 HIS A O 1
ATOM 1654 N N . TYR A 1 197 ? 41.911 1.641 -40.469 1.00 30.36 197 TYR A N 1
ATOM 1655 C CA . TYR A 1 197 ? 42.544 1.959 -39.180 1.00 30.36 197 TYR A CA 1
ATOM 1656 C C . TYR A 1 197 ? 42.376 0.930 -38.056 1.00 30.36 197 TYR A C 1
ATOM 1658 O O . TYR A 1 197 ? 41.521 0.997 -37.180 1.00 30.36 197 TYR A O 1
ATOM 1666 N N . SER A 1 198 ? 43.342 0.012 -38.052 1.00 41.19 198 SER A N 1
ATOM 1667 C CA . SER A 1 198 ? 43.919 -0.597 -36.859 1.00 41.19 198 SER A CA 1
ATOM 1668 C C . SER A 1 198 ? 44.302 0.457 -35.805 1.00 41.19 198 SER A C 1
ATOM 1670 O O . SER A 1 198 ? 44.837 1.505 -36.158 1.00 41.19 198 SER A O 1
ATOM 1672 N N . LEU A 1 199 ? 44.149 0.073 -34.529 1.00 43.88 199 LEU A N 1
ATOM 1673 C CA . LEU A 1 199 ? 44.632 0.718 -33.292 1.00 43.88 199 LEU A CA 1
ATOM 1674 C C . LEU A 1 199 ? 43.834 1.931 -32.777 1.00 43.88 199 LEU A C 1
ATOM 1676 O O . LEU A 1 199 ? 44.084 3.052 -33.194 1.00 43.88 199 LEU A O 1
ATOM 1680 N N . HIS A 1 200 ? 43.013 1.730 -31.734 1.00 32.94 200 HIS A N 1
ATOM 1681 C CA . HIS A 1 200 ? 43.137 2.495 -30.478 1.00 32.94 200 HIS A CA 1
ATOM 1682 C C . HIS A 1 200 ? 42.341 1.844 -29.313 1.00 32.94 200 HIS A C 1
ATOM 1684 O O . HIS A 1 200 ? 41.161 1.543 -29.483 1.00 32.94 200 HIS A O 1
ATOM 1690 N N . PRO A 1 201 ? 42.947 1.628 -28.125 1.00 43.56 201 PRO A N 1
ATOM 1691 C CA . PRO A 1 201 ? 42.320 0.959 -26.982 1.00 43.56 201 PRO A CA 1
ATOM 1692 C C . PRO A 1 201 ? 41.816 1.968 -25.937 1.00 43.56 201 PRO A C 1
ATOM 1694 O O . PRO A 1 201 ? 42.521 2.234 -24.973 1.00 43.56 201 PRO A O 1
ATOM 1697 N N . TRP A 1 202 ? 40.629 2.558 -26.094 1.00 37.59 202 TRP A N 1
ATOM 1698 C CA . TRP A 1 202 ? 40.075 3.457 -25.067 1.00 37.59 202 TRP A CA 1
ATOM 1699 C C . TRP A 1 202 ? 38.549 3.369 -24.981 1.00 37.59 202 TRP A C 1
ATOM 1701 O O . TRP A 1 202 ? 37.849 3.935 -25.808 1.00 37.59 202 TRP A O 1
ATOM 1711 N N . CYS A 1 203 ? 38.057 2.709 -23.929 1.00 31.62 203 CYS A N 1
ATOM 1712 C CA . CYS A 1 203 ? 36.852 3.125 -23.202 1.00 31.62 203 CYS A CA 1
ATOM 1713 C C . CYS A 1 203 ? 36.870 2.534 -21.772 1.00 31.62 203 CYS A C 1
ATOM 1715 O O . CYS A 1 203 ? 36.314 1.463 -21.536 1.00 31.62 203 CYS A O 1
ATOM 1717 N N . PRO A 1 204 ? 37.526 3.199 -20.799 1.00 42.53 204 PRO A N 1
ATOM 1718 C CA . PRO A 1 204 ? 37.556 2.780 -19.402 1.00 42.53 204 PRO A CA 1
ATOM 1719 C C . PRO A 1 204 ? 36.669 3.688 -18.528 1.00 42.53 204 PRO A C 1
ATOM 1721 O O . PRO A 1 204 ? 37.192 4.570 -17.863 1.00 42.53 204 PRO A O 1
ATOM 1724 N N . CYS A 1 205 ? 35.340 3.505 -18.496 1.00 33.50 205 CYS A N 1
ATOM 1725 C CA . CYS A 1 205 ? 34.458 4.283 -17.595 1.00 33.50 205 CYS A CA 1
ATOM 1726 C C . CYS A 1 205 ? 33.157 3.555 -17.174 1.00 33.50 205 CYS A C 1
ATOM 1728 O O . CYS A 1 205 ? 32.105 4.172 -17.203 1.00 33.50 205 CYS A O 1
ATOM 1730 N N . TRP A 1 206 ? 33.164 2.271 -16.789 1.00 34.41 206 TRP A N 1
ATOM 1731 C CA . TRP A 1 206 ? 31.947 1.608 -16.247 1.00 34.41 206 TRP A CA 1
ATOM 1732 C C . TRP A 1 206 ? 32.201 0.759 -14.983 1.00 34.41 206 TRP A C 1
ATOM 1734 O O . TRP A 1 206 ? 31.451 -0.160 -14.674 1.00 34.41 206 TRP A O 1
ATOM 1744 N N . CYS A 1 207 ? 33.230 1.104 -14.203 1.00 33.12 207 CYS A N 1
ATOM 1745 C CA . CYS A 1 207 ? 33.490 0.528 -12.877 1.00 33.12 207 CYS A CA 1
ATOM 1746 C C . CYS A 1 207 ? 33.420 1.615 -11.797 1.00 33.12 207 CYS A C 1
ATOM 1748 O O . CYS A 1 207 ? 34.428 1.919 -11.170 1.00 33.12 207 CYS A O 1
ATOM 1750 N N . SER A 1 208 ? 32.270 2.266 -11.612 1.00 35.44 208 SER A N 1
ATOM 1751 C CA . SER A 1 208 ? 32.024 3.153 -10.459 1.00 35.44 208 SER A CA 1
ATOM 1752 C C . SER A 1 208 ? 30.524 3.369 -10.248 1.00 35.44 208 SER A C 1
ATOM 1754 O O . SER A 1 208 ? 30.002 4.455 -10.461 1.00 35.44 208 SER A O 1
ATOM 1756 N N . LEU A 1 209 ? 29.829 2.322 -9.811 1.00 33.34 209 LEU A N 1
ATOM 1757 C CA . LEU A 1 209 ? 28.622 2.466 -8.997 1.00 33.34 209 LEU A CA 1
ATOM 1758 C C . LEU A 1 209 ? 28.845 1.622 -7.734 1.00 33.34 209 LEU A C 1
ATOM 1760 O O . LEU A 1 209 ? 29.035 0.408 -7.854 1.00 33.34 209 LEU A O 1
ATOM 1764 N N . PRO A 1 210 ? 28.912 2.228 -6.537 1.00 38.31 210 PRO A N 1
ATOM 1765 C CA . PRO A 1 210 ? 29.132 1.481 -5.314 1.00 38.31 210 PRO A CA 1
ATOM 1766 C C . PRO A 1 210 ? 27.843 0.773 -4.870 1.00 38.31 210 PRO A C 1
ATOM 1768 O O . PRO A 1 210 ? 26.778 1.372 -4.796 1.00 38.31 210 PRO A O 1
ATOM 1771 N N . HIS A 1 211 ? 28.005 -0.509 -4.536 1.00 36.28 211 HIS A N 1
ATOM 1772 C CA . HIS A 1 211 ? 27.172 -1.324 -3.647 1.00 36.28 211 HIS A CA 1
ATOM 1773 C C . HIS A 1 211 ? 25.686 -1.541 -3.999 1.00 36.28 211 HIS A C 1
ATOM 1775 O O . HIS A 1 211 ? 24.786 -0.918 -3.451 1.00 36.28 211 HIS A O 1
ATOM 1781 N N . TRP A 1 212 ? 25.429 -2.586 -4.791 1.00 38.06 212 TRP A N 1
ATOM 1782 C CA . TRP A 1 212 ? 24.201 -3.392 -4.699 1.00 38.06 212 TRP A CA 1
ATOM 1783 C C . TRP A 1 212 ? 24.573 -4.815 -4.272 1.00 38.06 212 TRP A C 1
ATOM 1785 O O . TRP A 1 212 ? 24.470 -5.780 -5.023 1.00 38.06 212 TRP A O 1
ATOM 1795 N N . SER A 1 213 ? 25.114 -4.942 -3.062 1.00 34.12 213 SER A N 1
ATOM 1796 C CA . SER A 1 213 ? 25.428 -6.241 -2.455 1.00 34.12 213 SER A CA 1
ATOM 1797 C C . SER A 1 213 ? 25.097 -6.194 -0.974 1.00 34.12 213 SER A C 1
ATOM 1799 O O . SER A 1 213 ? 25.984 -6.232 -0.134 1.00 34.12 213 SER A O 1
ATOM 1801 N N . SER A 1 214 ? 23.817 -6.017 -0.662 1.00 37.62 214 SER A N 1
ATOM 1802 C CA . SER A 1 214 ? 23.221 -6.221 0.662 1.00 37.62 214 SER A CA 1
ATOM 1803 C C . SER A 1 214 ? 21.712 -6.112 0.481 1.00 37.62 214 SER A C 1
ATOM 1805 O O . SER A 1 214 ? 21.202 -5.001 0.502 1.00 37.62 214 SER A O 1
ATOM 1807 N N . LEU A 1 215 ? 21.053 -7.232 0.178 1.00 40.91 215 LEU A N 1
ATOM 1808 C CA . LEU A 1 215 ? 19.626 -7.539 0.388 1.00 40.91 215 LEU A CA 1
ATOM 1809 C C . LEU A 1 215 ? 19.357 -8.899 -0.290 1.00 40.91 215 LEU A C 1
ATOM 1811 O O . LEU A 1 215 ? 18.750 -8.988 -1.356 1.00 40.91 215 LEU A O 1
ATOM 1815 N N . LEU A 1 216 ? 19.920 -9.941 0.326 1.00 37.94 216 LEU A N 1
ATOM 1816 C CA . LEU A 1 216 ? 19.360 -11.292 0.361 1.00 37.94 216 LEU A CA 1
ATOM 1817 C C . LEU A 1 216 ? 18.794 -11.490 1.768 1.00 37.94 216 LEU A C 1
ATOM 1819 O O . LEU A 1 216 ? 19.440 -10.966 2.708 1.00 37.94 216 LEU A O 1
#

Solvent-accessible surface area (backbone atoms only — not comparable to full-atom values): 12949 Å² total; per-residue (Å²): 124,80,60,67,86,73,53,55,68,47,59,49,41,47,51,51,46,51,47,37,32,74,78,45,66,32,80,81,83,72,57,38,73,66,52,70,47,101,77,46,61,63,69,62,51,50,53,52,55,49,49,46,59,73,46,48,83,77,76,74,51,73,68,53,54,52,51,52,51,53,52,52,50,54,47,50,56,43,52,53,53,49,50,54,50,52,52,52,42,55,50,51,37,58,64,44,64,60,83,82,73,69,95,46,65,69,57,43,52,50,54,51,51,51,53,51,48,40,61,71,54,53,49,56,56,49,52,48,51,52,54,49,46,52,56,54,47,64,77,44,46,64,45,38,76,73,61,79,43,83,80,58,90,72,68,45,68,68,43,47,50,52,51,49,50,51,33,52,55,35,48,55,51,35,53,52,52,52,50,53,57,53,46,47,53,56,55,61,50,45,73,73,45,73,84,66,76,85,86,82,96,80,87,92,83,85,88,83,79,87,80,94,82,85,86,130

Secondary structure (DSSP, 8-state):
-TTGGGS-HHHHHHHHHHHHHHHH-------HHHHSSSS--HHHHHHHHHHHHHHSPPPPPHHHHHHHHHHHHHHHHHHHHHHHHHHHHHHHHHHHT-----SSHHHHHHHHHHHHHIIIIIHHHHHHHHHHHHHHHHTTHHHHHTTSSPPPTT-SHHHHHHHHHHHHHHHHHHHHHHHHHHHHHHHHHHHHHTTS--------------------